Protein AF-A0A402BLD8-F1 (afdb_monomer_lite)

Foldseek 3Di:
DDALPDDLVNLLPDPVLVVLLCVVVVCQVVVVVVQVVLLVPFDKDKDADDSSVLSVVQSLCCVVPVPRDSLPPQARIEMETAAADDVRLVVSVVVCVVVWAWPDWDQQLVPPDLLRQGWIKTWTQDPVRGTHIYTYHHQLNVLLCVQCVVLCVVPVSPPDDDPVSSVVSVVSSVVSNVVVVVVD

pLDDT: mean 92.1, std 7.11, range [59.97, 98.0]

Radius of gyration: 17.52 Å; chains: 1; bounding box: 38×40×45 Å

Structure (mmCIF, N/CA/C/O backbone):
data_AF-A0A402BLD8-F1
#
_entry.id   AF-A0A402BLD8-F1
#
loop_
_atom_site.group_PDB
_atom_site.id
_atom_site.type_symbol
_atom_site.label_atom_id
_atom_site.label_alt_id
_atom_site.label_comp_id
_atom_site.label_asym_id
_atom_site.label_entity_id
_atom_site.label_seq_id
_atom_site.pdbx_PDB_ins_code
_atom_site.Cartn_x
_atom_site.Cartn_y
_atom_site.Cartn_z
_atom_site.occupancy
_atom_site.B_iso_or_equiv
_atom_site.auth_seq_id
_atom_site.auth_comp_id
_atom_site.auth_asym_id
_atom_site.auth_atom_id
_atom_site.pdbx_PDB_model_num
ATOM 1 N N . MET A 1 1 ? 13.770 -1.597 -21.226 1.00 79.44 1 MET A N 1
ATOM 2 C CA . MET A 1 1 ? 12.360 -2.018 -21.074 1.00 79.44 1 MET A CA 1
ATOM 3 C C . MET A 1 1 ? 12.357 -3.399 -20.463 1.00 79.44 1 MET A C 1
ATOM 5 O O . MET A 1 1 ? 13.122 -4.237 -20.935 1.00 79.44 1 MET A O 1
ATOM 9 N N . TYR A 1 2 ? 11.564 -3.614 -19.414 1.00 91.69 2 TYR A N 1
ATOM 10 C CA . TYR A 1 2 ? 11.473 -4.936 -18.802 1.00 91.69 2 TYR A CA 1
ATOM 11 C C . TYR A 1 2 ? 10.749 -5.922 -19.706 1.00 91.69 2 TYR A C 1
ATOM 13 O O . TYR A 1 2 ? 9.955 -5.536 -20.561 1.00 91.69 2 TYR A O 1
ATOM 21 N N . ASN A 1 3 ? 11.027 -7.204 -19.507 1.00 89.88 3 ASN A N 1
ATOM 22 C CA . ASN A 1 3 ? 10.319 -8.279 -20.180 1.00 89.88 3 ASN A CA 1
ATOM 23 C C . ASN A 1 3 ? 10.184 -9.492 -19.251 1.00 89.88 3 ASN A C 1
ATOM 25 O O . ASN A 1 3 ? 10.909 -9.622 -18.266 1.00 89.88 3 ASN A O 1
ATOM 29 N N . SER A 1 4 ? 9.263 -10.391 -19.589 1.00 86.00 4 SER A N 1
ATOM 30 C CA . SER A 1 4 ? 8.890 -11.543 -18.760 1.00 86.00 4 SER A CA 1
ATOM 31 C C . SER A 1 4 ? 9.986 -12.609 -18.605 1.00 86.00 4 SER A C 1
ATOM 33 O O . SER A 1 4 ? 9.803 -13.529 -17.817 1.00 86.00 4 SER A O 1
ATOM 35 N N . SER A 1 5 ? 11.096 -12.516 -19.350 1.00 90.50 5 SER A N 1
ATOM 36 C CA . SER A 1 5 ? 12.250 -13.421 -19.209 1.00 90.50 5 SER A CA 1
ATOM 37 C C . SER A 1 5 ? 13.302 -12.919 -18.217 1.00 90.50 5 SER A C 1
ATOM 39 O O . SER A 1 5 ? 14.210 -13.670 -17.870 1.00 90.50 5 SER A O 1
ATOM 41 N N . MET A 1 6 ? 13.179 -11.673 -17.746 1.00 94.19 6 MET A N 1
ATOM 42 C CA . MET A 1 6 ? 14.086 -11.111 -16.749 1.00 94.19 6 MET A CA 1
ATOM 43 C C . MET A 1 6 ? 13.908 -11.786 -15.390 1.00 94.19 6 MET A C 1
ATOM 45 O O . MET A 1 6 ? 12.809 -12.161 -14.979 1.00 94.19 6 MET A O 1
ATOM 49 N N . THR A 1 7 ? 15.012 -11.897 -14.670 1.00 96.19 7 THR A N 1
ATOM 50 C CA . THR A 1 7 ? 15.067 -12.333 -13.279 1.00 96.19 7 THR A CA 1
ATOM 51 C C . THR A 1 7 ? 14.941 -11.142 -12.330 1.00 96.19 7 THR A C 1
ATOM 53 O O . THR A 1 7 ? 14.974 -9.979 -12.740 1.00 96.19 7 THR A O 1
ATOM 56 N N . ILE A 1 8 ? 14.788 -11.421 -11.030 1.00 96.31 8 ILE A N 1
ATOM 57 C CA . ILE A 1 8 ? 14.819 -10.370 -10.000 1.00 96.31 8 ILE A CA 1
ATOM 58 C C . ILE A 1 8 ? 16.148 -9.613 -10.082 1.00 96.31 8 ILE A C 1
ATOM 60 O O . ILE A 1 8 ? 16.141 -8.386 -10.060 1.00 96.31 8 ILE A O 1
ATOM 64 N N . GLU A 1 9 ? 17.257 -10.333 -10.251 1.00 96.69 9 GLU A N 1
ATOM 65 C CA . GLU A 1 9 ? 18.602 -9.761 -10.309 1.00 96.69 9 GLU A CA 1
ATOM 66 C C . GLU A 1 9 ? 18.791 -8.813 -11.498 1.00 96.69 9 GLU A C 1
ATOM 68 O O . GLU A 1 9 ? 19.411 -7.760 -11.354 1.00 96.69 9 GLU A O 1
ATOM 73 N N . ASP A 1 10 ? 18.193 -9.138 -12.649 1.00 96.62 10 ASP A N 1
ATOM 74 C CA . ASP A 1 10 ? 18.244 -8.278 -13.836 1.00 96.62 10 ASP A CA 1
ATOM 75 C C . ASP A 1 10 ? 17.530 -6.937 -13.595 1.00 96.62 10 ASP A C 1
ATOM 77 O O . ASP A 1 10 ? 18.003 -5.882 -14.024 1.00 96.62 10 ASP A O 1
ATOM 81 N N . ILE A 1 11 ? 16.395 -6.949 -12.883 1.00 96.69 11 ILE A N 1
ATOM 82 C CA . ILE A 1 11 ? 15.696 -5.711 -12.505 1.00 96.69 11 ILE A CA 1
ATOM 83 C C . ILE A 1 11 ? 16.493 -4.936 -11.461 1.00 96.69 11 ILE A C 1
ATOM 85 O O . ILE A 1 11 ? 16.619 -3.719 -11.582 1.00 96.69 11 ILE A O 1
ATOM 89 N N . LEU A 1 12 ? 17.035 -5.621 -10.448 1.00 96.75 12 LEU A N 1
ATOM 90 C CA . LEU A 1 12 ? 17.787 -4.981 -9.367 1.00 96.75 12 LEU A CA 1
ATOM 91 C C . LEU A 1 12 ? 18.974 -4.161 -9.882 1.00 96.75 12 LEU A C 1
ATOM 93 O O . LEU A 1 12 ? 19.250 -3.119 -9.297 1.00 96.75 12 LEU A O 1
ATOM 97 N N . HIS A 1 13 ? 19.605 -4.598 -10.975 1.00 95.25 13 HIS A N 1
ATOM 98 C CA . HIS A 1 13 ? 20.728 -3.924 -11.631 1.00 95.25 13 HIS A CA 1
ATOM 99 C C . HIS A 1 13 ? 20.330 -2.977 -12.770 1.00 95.25 13 HIS A C 1
ATOM 101 O O . HIS A 1 13 ? 21.193 -2.447 -13.472 1.00 95.25 13 HIS A O 1
ATOM 107 N N . THR A 1 14 ? 19.034 -2.766 -13.007 1.00 96.62 14 THR A N 1
ATOM 108 C CA . THR A 1 14 ? 18.594 -1.800 -14.015 1.00 96.62 14 THR A CA 1
ATOM 109 C C . THR A 1 14 ? 18.771 -0.378 -13.465 1.00 96.62 14 THR A C 1
ATOM 111 O O . THR A 1 14 ? 18.122 -0.044 -12.473 1.00 96.62 14 THR A O 1
ATOM 114 N N . PRO A 1 15 ? 19.556 0.511 -14.113 1.00 96.81 15 PRO A N 1
ATOM 115 C CA . PRO A 1 15 ? 19.853 1.835 -13.557 1.00 96.81 15 PRO A CA 1
ATOM 116 C C . PRO A 1 15 ? 18.616 2.692 -13.264 1.00 96.81 15 PRO A C 1
ATOM 118 O O . PRO A 1 15 ? 18.592 3.432 -12.285 1.00 96.81 15 PRO A O 1
ATOM 121 N N . SER A 1 16 ? 17.569 2.589 -14.089 1.00 96.25 16 SER A N 1
ATOM 122 C CA . SER A 1 16 ? 16.329 3.340 -13.875 1.00 96.25 16 SER A CA 1
ATOM 123 C C . SER A 1 16 ? 15.539 2.835 -12.663 1.00 96.25 16 SER A C 1
ATOM 125 O O . SER A 1 16 ? 15.015 3.645 -11.901 1.00 96.25 16 SER A O 1
ATOM 127 N N . PHE A 1 17 ? 15.529 1.520 -12.415 1.00 97.62 17 PHE A N 1
ATOM 128 C CA . PHE A 1 17 ? 14.960 0.940 -11.199 1.00 97.62 17 PHE A CA 1
ATOM 129 C C . PHE A 1 17 ? 15.701 1.412 -9.949 1.00 97.62 17 PHE A C 1
ATOM 131 O O . PHE A 1 17 ? 15.059 1.821 -8.984 1.00 97.62 17 PHE A O 1
ATOM 138 N N . GLU A 1 18 ? 17.036 1.371 -9.963 1.00 97.31 18 GLU A N 1
ATOM 139 C CA . GLU A 1 18 ? 17.849 1.817 -8.829 1.00 97.31 18 GLU A CA 1
ATOM 140 C C . GLU A 1 18 ? 17.616 3.293 -8.525 1.00 97.31 18 GLU A C 1
ATOM 142 O O . GLU A 1 18 ? 17.261 3.630 -7.395 1.00 97.31 18 GLU A O 1
ATOM 147 N N . ALA A 1 19 ? 17.694 4.145 -9.551 1.00 97.25 19 ALA A N 1
ATOM 148 C CA . ALA A 1 19 ? 17.449 5.575 -9.418 1.00 97.25 19 ALA A CA 1
ATOM 149 C C . ALA A 1 19 ? 16.045 5.863 -8.867 1.00 97.25 19 ALA A C 1
ATOM 151 O O . ALA A 1 19 ? 15.896 6.659 -7.941 1.00 97.25 19 ALA A O 1
ATOM 152 N N . LYS A 1 20 ? 15.008 5.186 -9.384 1.00 97.00 20 LYS A N 1
ATOM 153 C CA . LYS A 1 20 ? 13.635 5.340 -8.888 1.00 97.00 20 LYS A CA 1
ATOM 154 C C . LYS A 1 20 ? 13.506 4.894 -7.436 1.00 97.00 20 LYS A C 1
ATOM 156 O O . LYS A 1 20 ? 12.890 5.591 -6.630 1.00 97.00 20 LYS A O 1
ATOM 161 N N . TYR A 1 21 ? 14.059 3.731 -7.102 1.00 97.94 21 TYR A N 1
ATOM 162 C CA . TYR A 1 21 ? 13.980 3.170 -5.761 1.00 97.94 21 TYR A CA 1
ATOM 163 C C . TYR A 1 21 ? 14.662 4.086 -4.743 1.00 97.94 21 TYR A C 1
ATOM 165 O O . TYR A 1 21 ? 14.059 4.423 -3.726 1.00 97.94 21 TYR A O 1
ATOM 173 N N . GLU A 1 22 ? 15.878 4.547 -5.024 1.00 97.62 22 GLU A N 1
ATOM 174 C CA . GLU A 1 22 ? 16.603 5.487 -4.164 1.00 97.62 22 GLU A CA 1
ATOM 175 C C . GLU A 1 22 ? 15.857 6.816 -4.024 1.00 97.62 22 GLU A C 1
ATOM 177 O O . GLU A 1 22 ? 15.640 7.280 -2.905 1.00 97.62 22 GLU A O 1
ATOM 182 N N . ALA A 1 23 ? 15.378 7.385 -5.135 1.00 97.44 23 ALA A N 1
ATOM 183 C CA . ALA A 1 23 ? 14.659 8.653 -5.120 1.00 97.44 23 ALA A CA 1
ATOM 184 C C . ALA A 1 23 ? 13.403 8.589 -4.238 1.00 97.44 23 ALA A C 1
ATOM 186 O O . ALA A 1 23 ? 13.240 9.424 -3.351 1.00 97.44 23 ALA A O 1
ATOM 187 N N . VAL A 1 24 ? 12.553 7.570 -4.409 1.00 97.62 24 VAL A N 1
ATOM 188 C CA . VAL A 1 24 ? 11.318 7.432 -3.616 1.00 97.62 24 VAL A CA 1
ATOM 189 C C . VAL A 1 24 ? 11.619 7.072 -2.161 1.00 97.62 24 VAL A C 1
ATOM 191 O O . VAL A 1 24 ? 10.983 7.591 -1.247 1.00 97.62 24 VAL A O 1
ATOM 194 N N . THR A 1 25 ? 12.589 6.190 -1.905 1.00 97.62 25 THR A N 1
ATOM 195 C CA . THR A 1 25 ? 12.909 5.780 -0.526 1.00 97.62 25 THR A CA 1
ATOM 196 C C . THR A 1 25 ? 13.596 6.872 0.284 1.00 97.62 25 THR A C 1
ATOM 198 O O . THR A 1 25 ? 13.417 6.914 1.502 1.00 97.62 25 THR A O 1
ATOM 201 N N . SER A 1 26 ? 14.282 7.812 -0.370 1.00 97.50 26 SER A N 1
ATOM 202 C CA . SER A 1 26 ? 14.823 9.011 0.281 1.00 97.50 26 SER A CA 1
ATOM 203 C C . SER A 1 26 ? 13.739 9.926 0.871 1.00 97.50 26 SER A C 1
ATOM 205 O O . SER A 1 26 ? 14.020 10.706 1.779 1.00 97.50 26 SER A O 1
ATOM 207 N N . GLU A 1 27 ? 12.482 9.783 0.432 1.00 97.31 27 GLU A N 1
ATOM 208 C CA . GLU A 1 27 ? 11.329 10.546 0.928 1.00 97.31 27 GLU A CA 1
ATOM 209 C C . GLU A 1 27 ? 10.637 9.904 2.137 1.00 97.31 27 GLU A C 1
ATOM 211 O O . GLU A 1 27 ? 9.612 10.401 2.612 1.00 97.31 27 GLU A O 1
ATOM 216 N N . LEU A 1 28 ? 11.197 8.820 2.684 1.00 97.69 28 LEU A N 1
ATOM 217 C CA . LEU A 1 28 ? 10.697 8.199 3.910 1.00 97.69 28 LEU A CA 1
ATOM 218 C C . LEU A 1 28 ? 10.504 9.203 5.069 1.00 97.69 28 LEU A C 1
ATOM 220 O O . LEU A 1 28 ? 9.481 9.089 5.747 1.00 97.69 28 LEU A O 1
ATOM 224 N N . PRO A 1 29 ? 11.393 10.198 5.301 1.00 98.00 29 PRO A N 1
ATOM 225 C CA . PRO A 1 29 ? 11.194 11.192 6.356 1.00 98.00 29 PRO A CA 1
ATOM 226 C C . PRO A 1 29 ? 9.948 12.062 6.154 1.00 98.00 29 PRO A C 1
ATOM 228 O O . PRO A 1 29 ? 9.258 12.347 7.127 1.00 98.00 29 PRO A O 1
ATOM 231 N N . PHE A 1 30 ? 9.621 12.433 4.908 1.00 96.62 30 PHE A N 1
ATOM 232 C CA . PHE A 1 30 ? 8.386 13.163 4.600 1.00 96.62 30 PHE A CA 1
ATOM 233 C C . PHE A 1 30 ? 7.161 12.334 4.991 1.00 96.62 30 PHE A C 1
ATOM 235 O O . PHE A 1 30 ? 6.263 12.820 5.677 1.00 96.62 30 PHE A O 1
ATOM 242 N N . LEU A 1 31 ? 7.139 11.061 4.585 1.00 97.50 31 LEU A N 1
ATOM 243 C CA . LEU A 1 31 ? 6.018 10.186 4.904 1.00 97.50 31 LEU A CA 1
ATOM 244 C C . LEU A 1 31 ? 5.921 9.923 6.412 1.00 97.50 31 LEU A C 1
ATOM 246 O O . LEU A 1 31 ? 4.819 9.835 6.943 1.00 97.50 31 LEU A O 1
ATOM 250 N N . LEU A 1 32 ? 7.055 9.812 7.108 1.00 98.00 32 LEU A N 1
ATOM 251 C CA . LEU A 1 32 ? 7.088 9.674 8.561 1.00 98.00 32 LEU A CA 1
ATOM 252 C C . LEU A 1 32 ? 6.469 10.886 9.262 1.00 98.00 32 LEU A C 1
ATOM 254 O O . LEU A 1 32 ? 5.610 10.696 10.120 1.00 98.00 32 LEU A O 1
ATOM 258 N N . ASP A 1 33 ? 6.862 12.099 8.875 1.00 97.38 33 ASP A N 1
ATOM 259 C CA . ASP A 1 33 ? 6.330 13.338 9.448 1.00 97.38 33 ASP A CA 1
ATOM 260 C C . ASP A 1 33 ? 4.811 13.431 9.242 1.00 97.38 33 ASP A C 1
ATOM 262 O O . ASP A 1 33 ? 4.055 13.498 10.214 1.00 97.38 33 ASP A O 1
ATOM 266 N N . LEU A 1 34 ? 4.357 13.259 7.994 1.00 97.31 34 LEU A N 1
ATOM 267 C CA . LEU A 1 34 ? 2.939 13.258 7.633 1.00 97.31 34 LEU A CA 1
ATOM 268 C C . LEU A 1 34 ? 2.127 12.238 8.446 1.00 97.31 34 LEU A C 1
ATOM 270 O O . LEU A 1 34 ? 1.077 12.569 8.996 1.00 97.31 34 LEU A O 1
ATOM 274 N N . ILE A 1 35 ? 2.594 10.989 8.513 1.00 97.88 35 ILE A N 1
ATOM 275 C CA . ILE A 1 35 ? 1.868 9.908 9.189 1.00 97.88 35 ILE A CA 1
ATOM 276 C C . ILE A 1 35 ? 1.870 10.103 10.700 1.00 97.88 35 ILE A C 1
ATOM 278 O O . ILE A 1 35 ? 0.842 9.869 11.328 1.00 97.88 35 ILE A O 1
ATOM 282 N N . SER A 1 36 ? 2.983 10.547 11.286 1.00 96.81 36 SER A N 1
ATOM 283 C CA . SER A 1 36 ? 3.059 10.795 12.726 1.00 96.81 36 SER A CA 1
ATOM 284 C C . SER A 1 36 ? 2.138 11.941 13.159 1.00 96.81 36 SER A C 1
ATOM 286 O O . SER A 1 36 ? 1.455 11.814 14.174 1.00 96.81 36 SER A O 1
ATOM 288 N N . GLY A 1 37 ? 2.043 13.005 12.351 1.00 96.38 37 GLY A N 1
ATOM 289 C CA . GLY A 1 37 ? 1.114 14.110 12.575 1.00 96.38 37 GLY A CA 1
ATOM 290 C C . GLY A 1 37 ? -0.350 13.702 12.400 1.00 96.38 37 GLY A C 1
ATOM 291 O O . GLY A 1 37 ? -1.191 14.086 13.207 1.00 96.38 37 GLY A O 1
ATOM 292 N N . LEU A 1 38 ? -0.662 12.885 11.387 1.00 95.88 38 LEU A N 1
ATOM 293 C CA . LEU A 1 38 ? -2.023 12.383 11.160 1.00 95.88 38 LEU A CA 1
ATOM 294 C C . LEU A 1 38 ? -2.476 11.373 12.216 1.00 95.88 38 LEU A C 1
ATOM 296 O O . LEU A 1 38 ? -3.655 11.349 12.558 1.00 95.88 38 LEU A O 1
ATOM 300 N N . ALA A 1 39 ? -1.574 10.515 12.700 1.00 95.50 39 ALA A N 1
ATOM 301 C CA . ALA A 1 39 ? -1.921 9.457 13.642 1.00 95.50 39 ALA A CA 1
ATOM 302 C C . ALA A 1 39 ? -2.447 10.017 14.970 1.00 95.50 39 ALA A C 1
ATOM 304 O O . ALA A 1 39 ? -3.313 9.391 15.582 1.00 95.50 39 ALA A O 1
ATOM 305 N N . ASP A 1 40 ? -1.957 11.185 15.401 1.00 92.38 40 ASP A N 1
ATOM 306 C CA . ASP A 1 40 ? -2.465 11.911 16.574 1.00 92.38 40 ASP A CA 1
ATOM 307 C C . ASP A 1 40 ? -2.622 10.991 17.804 1.00 92.38 40 ASP A C 1
ATOM 309 O O . ASP A 1 40 ? -3.710 10.759 18.328 1.00 92.38 40 ASP A O 1
ATOM 313 N N . GLY A 1 41 ? -1.517 10.340 18.187 1.00 91.12 41 GLY A N 1
ATOM 314 C CA . GLY A 1 41 ? -1.462 9.402 19.316 1.00 91.12 41 GLY A CA 1
ATOM 315 C C . GLY A 1 41 ? -1.881 7.956 19.013 1.00 91.12 41 GLY A C 1
ATOM 316 O O . GLY A 1 41 ? -1.728 7.096 19.880 1.00 91.12 41 GLY A O 1
ATOM 317 N N . ARG A 1 42 ? -2.362 7.653 17.801 1.00 95.69 42 ARG A N 1
ATOM 318 C CA . ARG A 1 42 ? -2.680 6.281 17.358 1.00 95.69 42 ARG A CA 1
ATOM 319 C C . ARG A 1 42 ? -1.430 5.482 17.003 1.00 95.69 42 ARG A C 1
ATOM 321 O O . ARG A 1 42 ? -0.378 6.040 16.693 1.00 95.69 42 ARG A O 1
ATOM 328 N N . GLU A 1 43 ? -1.561 4.155 16.984 1.00 97.12 43 GLU A N 1
ATOM 329 C CA . GLU A 1 43 ? -0.510 3.283 16.456 1.00 97.12 43 GLU A CA 1
ATOM 330 C C . GLU A 1 43 ? -0.321 3.551 14.958 1.00 97.12 43 GLU A C 1
ATOM 332 O O . GLU A 1 43 ? -1.277 3.564 14.178 1.00 97.12 43 GLU A O 1
ATOM 337 N N . TYR A 1 44 ? 0.929 3.729 14.541 1.00 97.75 44 TYR A N 1
ATOM 338 C CA . TYR A 1 44 ? 1.279 3.864 13.138 1.00 97.75 44 TYR A CA 1
ATOM 339 C C . TYR A 1 44 ? 2.588 3.149 12.821 1.00 97.75 44 TYR A C 1
ATOM 341 O O . TYR A 1 44 ? 3.431 2.899 13.683 1.00 97.75 44 TYR A O 1
ATOM 349 N N . LYS A 1 45 ? 2.771 2.829 11.541 1.00 97.25 45 LYS A N 1
ATOM 350 C CA . LYS A 1 45 ? 4.020 2.283 11.016 1.00 97.25 45 LYS A CA 1
ATOM 351 C C . LYS A 1 45 ? 4.297 2.831 9.632 1.00 97.25 45 LYS A C 1
ATOM 353 O O . LYS A 1 45 ? 3.490 2.649 8.719 1.00 97.25 45 LYS A O 1
ATOM 358 N N . VAL A 1 46 ? 5.486 3.388 9.461 1.00 97.56 46 VAL A N 1
ATOM 359 C CA . VAL A 1 46 ? 6.036 3.741 8.153 1.00 97.56 46 VAL A CA 1
ATOM 360 C C . VAL A 1 46 ? 7.139 2.749 7.800 1.00 97.56 46 VAL A C 1
ATOM 362 O O . VAL A 1 46 ? 7.844 2.252 8.678 1.00 97.56 46 VAL A O 1
ATOM 365 N N . GLY A 1 47 ? 7.248 2.386 6.527 1.00 97.19 47 GLY A N 1
ATOM 366 C CA . GLY A 1 47 ? 8.256 1.433 6.087 1.00 97.19 47 GLY A CA 1
ATOM 367 C C . GLY A 1 47 ? 8.557 1.509 4.603 1.00 97.19 47 GLY A C 1
ATOM 368 O O . GLY A 1 47 ? 7.763 2.011 3.806 1.00 97.19 47 GLY A O 1
ATOM 369 N N . VAL A 1 48 ? 9.716 0.960 4.264 1.00 97.75 48 VAL A N 1
ATOM 370 C CA . VAL A 1 48 ? 10.197 0.778 2.899 1.00 97.75 48 VAL A CA 1
ATOM 371 C C . VAL A 1 48 ? 9.899 -0.654 2.468 1.00 97.75 48 VAL A C 1
ATOM 373 O O . VAL A 1 48 ? 10.045 -1.596 3.248 1.00 97.75 48 VAL A O 1
ATOM 376 N N . LYS A 1 49 ? 9.454 -0.828 1.229 1.00 96.25 49 LYS A N 1
ATOM 377 C CA . LYS A 1 49 ? 9.335 -2.140 0.603 1.00 96.25 49 LYS A CA 1
ATOM 378 C C . LYS A 1 49 ? 10.716 -2.637 0.214 1.00 96.25 49 LYS A C 1
ATOM 380 O O . LYS A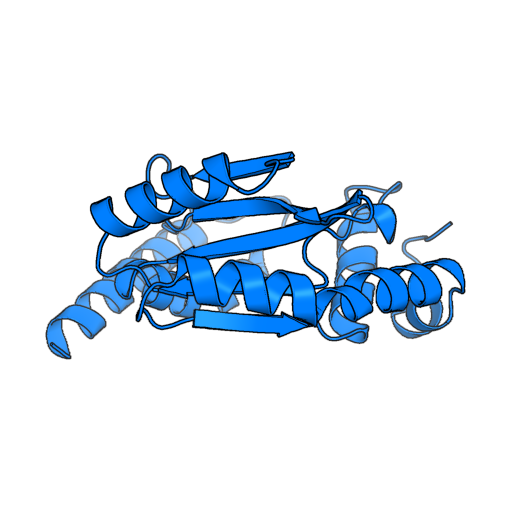 1 49 ? 11.400 -1.960 -0.535 1.00 96.25 49 LYS A O 1
ATOM 385 N N . GLU A 1 50 ? 11.052 -3.858 0.612 1.00 97.12 50 GLU A N 1
ATOM 386 C CA . GLU A 1 50 ? 12.303 -4.506 0.214 1.00 97.12 50 GLU A CA 1
ATOM 387 C C . GLU A 1 50 ? 12.545 -4.459 -1.303 1.00 97.12 50 GLU A C 1
ATOM 389 O O . GLU A 1 50 ? 11.656 -4.805 -2.094 1.00 97.12 50 GLU A O 1
ATOM 394 N N . LYS A 1 51 ? 13.773 -4.103 -1.707 1.00 96.62 51 LYS A N 1
ATOM 395 C CA . LYS A 1 51 ? 14.175 -3.909 -3.113 1.00 96.62 51 LYS A CA 1
ATOM 396 C C . LYS A 1 51 ? 13.841 -5.135 -3.977 1.00 96.62 51 LYS A C 1
ATOM 398 O O . LYS A 1 51 ? 13.204 -5.007 -5.022 1.00 96.62 51 LYS A O 1
ATOM 403 N N . ALA A 1 52 ? 14.136 -6.341 -3.484 1.00 97.19 52 ALA A N 1
ATOM 404 C CA . ALA A 1 52 ? 13.794 -7.597 -4.162 1.00 97.19 52 ALA A CA 1
ATOM 405 C C . ALA A 1 52 ? 12.275 -7.812 -4.315 1.00 97.19 52 ALA A C 1
ATOM 407 O O . ALA A 1 52 ? 11.816 -8.297 -5.346 1.00 97.19 52 ALA A O 1
ATOM 408 N N . THR A 1 53 ? 11.470 -7.397 -3.330 1.00 96.25 53 THR A N 1
ATOM 409 C CA . THR A 1 53 ? 10.000 -7.493 -3.402 1.00 96.25 53 THR A CA 1
ATOM 410 C C . THR A 1 53 ? 9.421 -6.483 -4.398 1.00 96.25 53 THR A C 1
ATOM 412 O O . THR A 1 53 ? 8.423 -6.767 -5.068 1.00 96.25 53 THR A O 1
ATOM 415 N N . ALA A 1 54 ? 10.031 -5.300 -4.519 1.00 97.06 54 ALA A N 1
ATOM 416 C CA . ALA A 1 54 ? 9.677 -4.315 -5.538 1.00 97.06 54 ALA A CA 1
ATOM 417 C C . ALA A 1 54 ? 9.976 -4.841 -6.954 1.00 97.06 54 ALA A C 1
ATOM 419 O O . ALA A 1 54 ? 9.088 -4.823 -7.808 1.00 97.06 54 ALA A O 1
ATOM 420 N N . ALA A 1 55 ? 11.166 -5.410 -7.169 1.00 97.25 55 ALA A N 1
ATOM 421 C CA . ALA A 1 55 ? 11.534 -6.064 -8.425 1.00 97.25 55 ALA A CA 1
ATOM 422 C C . ALA A 1 55 ? 10.602 -7.245 -8.756 1.00 97.25 55 ALA A C 1
ATOM 424 O O . ALA A 1 55 ? 10.044 -7.326 -9.851 1.00 97.25 55 ALA A O 1
ATOM 425 N N . GLN A 1 56 ? 10.318 -8.111 -7.778 1.00 95.94 56 GLN A N 1
ATOM 426 C CA . GLN A 1 56 ? 9.372 -9.217 -7.943 1.00 95.94 56 GLN A CA 1
ATOM 427 C C . GLN A 1 56 ? 7.964 -8.724 -8.317 1.00 95.94 56 GLN A C 1
ATOM 429 O O . GLN A 1 56 ? 7.265 -9.376 -9.094 1.00 95.94 56 GLN A O 1
ATOM 434 N N . LYS A 1 57 ? 7.521 -7.572 -7.788 1.00 95.06 57 LYS A N 1
ATOM 435 C CA . LYS A 1 57 ? 6.228 -6.972 -8.152 1.00 95.06 57 LYS A CA 1
ATOM 436 C C . LYS A 1 57 ? 6.186 -6.567 -9.626 1.00 95.06 57 LYS A C 1
ATOM 438 O O . LYS A 1 57 ? 5.143 -6.788 -10.237 1.00 95.06 57 LYS A O 1
ATOM 443 N N . ILE A 1 58 ? 7.274 -6.025 -10.180 1.00 96.06 58 ILE A N 1
ATOM 444 C CA . ILE A 1 58 ? 7.373 -5.714 -11.614 1.00 96.06 58 ILE A CA 1
ATOM 445 C C . ILE A 1 58 ? 7.231 -7.004 -12.428 1.00 96.06 58 ILE A C 1
ATOM 447 O O . ILE A 1 58 ? 6.291 -7.113 -13.211 1.00 96.06 58 ILE A O 1
ATOM 451 N N . LEU A 1 59 ? 8.069 -8.019 -12.172 1.00 95.31 59 LEU A N 1
ATOM 452 C CA . LEU A 1 59 ? 8.023 -9.295 -12.908 1.00 95.31 59 LEU A CA 1
ATOM 453 C C . LEU A 1 59 ? 6.650 -9.956 -12.852 1.00 95.31 59 LEU A C 1
ATOM 455 O O . LEU A 1 59 ? 6.131 -10.402 -13.869 1.00 95.31 59 LEU A O 1
ATOM 459 N N . ARG A 1 60 ? 6.022 -9.961 -11.672 1.00 93.00 60 ARG A N 1
ATOM 460 C CA . ARG A 1 60 ? 4.672 -10.505 -11.485 1.00 93.00 60 ARG A CA 1
ATOM 461 C C . ARG A 1 60 ? 3.630 -9.789 -12.348 1.00 93.00 60 ARG A C 1
ATOM 463 O O . ARG A 1 60 ? 2.624 -10.393 -12.703 1.00 93.00 60 ARG A O 1
ATOM 470 N N . LYS A 1 61 ? 3.810 -8.497 -12.629 1.00 93.12 61 LYS A N 1
ATOM 471 C CA . LYS A 1 61 ? 2.843 -7.686 -13.377 1.00 93.12 61 LYS A CA 1
ATOM 472 C C . LYS A 1 61 ? 3.051 -7.733 -14.888 1.00 93.12 61 LYS A C 1
ATOM 474 O O . LYS A 1 61 ? 2.062 -7.587 -15.596 1.00 93.12 61 LYS A O 1
ATOM 479 N N . LEU A 1 62 ? 4.261 -8.006 -15.375 1.00 93.25 62 LEU A N 1
ATOM 480 C CA . LEU A 1 62 ? 4.566 -8.026 -16.813 1.00 93.25 62 LEU A CA 1
ATOM 481 C C . LEU A 1 62 ? 3.675 -8.959 -17.658 1.00 93.25 62 LEU A C 1
ATOM 483 O O . LEU A 1 62 ? 3.248 -8.518 -18.723 1.00 93.25 62 LEU A O 1
ATOM 487 N N . PRO A 1 63 ? 3.311 -10.187 -17.224 1.00 90.31 63 PRO A N 1
ATOM 488 C CA . PRO A 1 63 ? 2.453 -11.066 -18.026 1.00 90.31 63 PRO A CA 1
ATOM 489 C C . PRO A 1 63 ? 1.054 -10.502 -18.304 1.00 90.31 63 PRO A C 1
ATOM 491 O O . PRO A 1 63 ? 0.473 -10.791 -19.344 1.00 90.31 63 PRO A O 1
ATOM 494 N N . VAL A 1 64 ? 0.515 -9.699 -17.380 1.00 88.94 64 VAL A N 1
ATOM 495 C CA . VAL A 1 64 ? -0.834 -9.108 -17.482 1.00 88.94 64 VAL A CA 1
ATOM 496 C C . VAL A 1 64 ? -0.810 -7.637 -17.895 1.00 88.94 64 VAL A C 1
ATOM 498 O O . VAL A 1 64 ? -1.810 -7.109 -18.370 1.00 88.94 64 VAL A O 1
ATOM 501 N N . LYS A 1 65 ? 0.325 -6.964 -17.700 1.00 90.56 65 LYS A N 1
ATOM 502 C CA . LYS A 1 65 ? 0.560 -5.567 -18.051 1.00 90.56 65 LYS A CA 1
ATOM 503 C C . LYS A 1 65 ? 1.991 -5.426 -18.603 1.00 90.56 65 LYS A C 1
ATOM 505 O O . LYS A 1 65 ? 2.909 -5.135 -17.835 1.00 90.56 65 LYS A O 1
ATOM 510 N N . PRO A 1 66 ? 2.205 -5.667 -19.911 1.00 91.81 66 PRO A N 1
ATOM 511 C CA . PRO A 1 66 ? 3.544 -5.698 -20.512 1.00 91.81 66 PRO A CA 1
ATOM 512 C C . PRO A 1 66 ? 4.313 -4.370 -20.463 1.00 91.81 66 PRO A C 1
ATOM 514 O O . PRO A 1 66 ? 5.535 -4.368 -20.566 1.00 91.81 66 PRO A O 1
ATOM 517 N N . ASP A 1 67 ? 3.615 -3.248 -20.290 1.00 93.38 67 ASP A N 1
ATOM 518 C CA . ASP A 1 67 ? 4.178 -1.905 -20.112 1.00 93.38 67 ASP A CA 1
ATOM 519 C C . ASP A 1 67 ? 4.462 -1.561 -18.637 1.00 93.38 67 ASP A C 1
ATOM 521 O O . ASP A 1 67 ? 4.755 -0.410 -18.324 1.00 93.38 67 ASP A O 1
ATOM 525 N N . TYR A 1 68 ? 4.359 -2.525 -17.710 1.00 94.62 68 TYR A N 1
ATOM 526 C CA . TYR A 1 68 ? 4.606 -2.281 -16.288 1.00 94.62 68 TYR A CA 1
ATOM 527 C C . TYR A 1 68 ? 6.092 -2.010 -16.011 1.00 94.62 68 TYR A C 1
ATOM 529 O O . TYR A 1 68 ? 6.948 -2.856 -16.273 1.00 94.62 68 TYR A O 1
ATOM 537 N N . THR A 1 69 ? 6.395 -0.865 -15.402 1.00 95.31 69 THR A N 1
ATOM 538 C CA . THR A 1 69 ? 7.758 -0.442 -15.047 1.00 95.31 69 THR A CA 1
ATOM 539 C C . THR A 1 69 ? 7.874 -0.002 -13.584 1.00 95.31 69 THR A C 1
ATOM 541 O O . THR A 1 69 ? 6.914 -0.049 -12.808 1.00 95.31 69 THR A O 1
ATOM 544 N N . GLU A 1 70 ? 9.071 0.432 -13.188 1.00 95.31 70 GLU A N 1
ATOM 545 C CA . GLU A 1 70 ? 9.369 1.061 -11.902 1.00 95.31 70 GLU A CA 1
ATOM 546 C C . GLU A 1 70 ? 8.502 2.299 -11.639 1.00 95.31 70 GLU A C 1
ATOM 548 O O . GLU A 1 70 ? 8.130 2.552 -10.494 1.00 95.31 70 GLU A O 1
ATOM 553 N N . GLU A 1 71 ? 8.077 3.007 -12.689 1.00 94.44 71 GLU A N 1
ATOM 554 C CA . GLU A 1 71 ? 7.196 4.175 -12.574 1.00 94.44 71 GLU A CA 1
ATOM 555 C C . GLU A 1 71 ? 5.789 3.810 -12.088 1.00 94.44 71 GLU A C 1
ATOM 557 O O . GLU A 1 71 ? 5.068 4.651 -11.557 1.00 94.44 71 GLU A O 1
ATOM 562 N N . ASN A 1 72 ? 5.387 2.542 -12.209 1.00 94.25 72 ASN A N 1
ATOM 563 C CA . ASN A 1 72 ? 4.105 2.065 -11.696 1.00 94.25 72 ASN A CA 1
ATOM 564 C C . ASN A 1 72 ? 4.165 1.619 -10.224 1.00 94.25 72 ASN A C 1
ATOM 566 O O . ASN A 1 72 ? 3.145 1.207 -9.662 1.00 94.25 72 ASN A O 1
ATOM 570 N N . LEU A 1 73 ? 5.335 1.645 -9.579 1.00 94.38 73 LEU A N 1
ATOM 571 C CA . LEU A 1 73 ? 5.484 1.258 -8.176 1.00 94.38 73 LEU A CA 1
ATOM 572 C C . LEU A 1 73 ? 5.051 2.391 -7.233 1.00 94.38 73 LEU A C 1
ATOM 574 O O . LEU A 1 73 ? 5.865 3.182 -6.773 1.00 94.38 73 LEU A O 1
ATOM 578 N N . GLY A 1 74 ? 3.762 2.424 -6.892 1.00 93.31 74 GLY A N 1
ATOM 579 C CA . GLY A 1 74 ? 3.200 3.411 -5.957 1.00 93.31 74 GLY A CA 1
ATOM 580 C C . GLY A 1 74 ? 3.310 3.069 -4.463 1.00 93.31 74 GLY A C 1
ATOM 581 O O . GLY A 1 74 ? 2.748 3.784 -3.644 1.00 93.31 74 GLY A O 1
ATOM 582 N N . ASP A 1 75 ? 3.956 1.957 -4.101 1.00 94.75 75 ASP A N 1
ATOM 583 C CA . ASP A 1 75 ? 4.028 1.433 -2.725 1.00 94.75 75 ASP A CA 1
ATOM 584 C C . ASP A 1 75 ? 5.467 1.105 -2.284 1.00 94.75 75 ASP A C 1
ATOM 586 O O . ASP A 1 75 ? 5.683 0.188 -1.486 1.00 94.75 75 ASP A O 1
ATOM 590 N N . LEU A 1 76 ? 6.461 1.814 -2.837 1.00 97.38 76 LEU A N 1
ATOM 591 C CA . LEU A 1 76 ? 7.870 1.674 -2.438 1.00 97.38 76 LEU A CA 1
A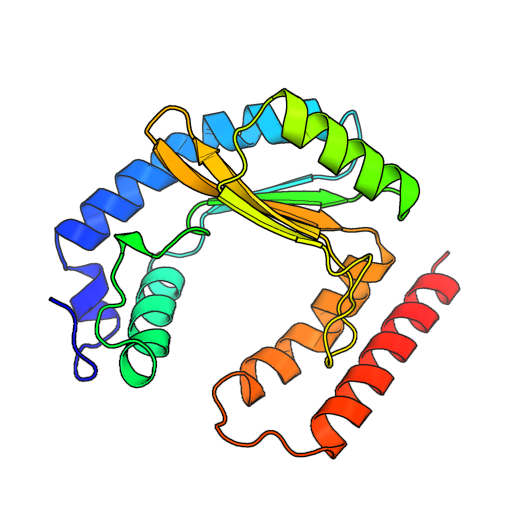TOM 592 C C . LEU A 1 76 ? 8.108 2.139 -1.001 1.00 97.38 76 LEU A C 1
ATOM 594 O O . LEU A 1 76 ? 8.798 1.457 -0.249 1.00 97.38 76 LEU A O 1
ATOM 598 N N . ILE A 1 77 ? 7.490 3.251 -0.606 1.00 97.88 77 ILE A N 1
ATOM 599 C CA . ILE A 1 77 ? 7.332 3.627 0.797 1.00 97.88 77 ILE A CA 1
ATOM 600 C C . ILE A 1 77 ? 5.848 3.654 1.146 1.00 97.88 77 ILE A C 1
ATOM 602 O O . ILE A 1 77 ? 5.002 3.993 0.312 1.00 97.88 77 ILE A O 1
ATOM 606 N N . ARG A 1 78 ? 5.535 3.235 2.373 1.00 97.25 78 ARG A N 1
ATOM 607 C CA . ARG A 1 78 ? 4.156 3.068 2.832 1.00 97.25 78 ARG A CA 1
ATOM 608 C C . ARG A 1 78 ? 3.973 3.446 4.293 1.00 97.25 78 ARG A C 1
ATOM 610 O O . ARG A 1 78 ? 4.754 3.029 5.149 1.00 97.25 78 ARG A O 1
ATOM 617 N N . GLY A 1 79 ? 2.902 4.177 4.570 1.00 97.31 79 GLY A N 1
ATOM 618 C CA . GLY A 1 79 ? 2.408 4.496 5.903 1.00 97.31 79 GLY A CA 1
ATOM 619 C C . GLY A 1 79 ? 1.191 3.646 6.250 1.00 97.31 79 GLY A C 1
ATOM 620 O O . GLY A 1 79 ? 0.378 3.326 5.387 1.00 97.31 79 GLY A O 1
ATOM 621 N N . ASN A 1 80 ? 1.065 3.258 7.512 1.00 96.62 80 ASN A N 1
ATOM 622 C CA . ASN A 1 80 ? -0.107 2.573 8.047 1.00 96.62 80 ASN A CA 1
ATOM 623 C C . ASN A 1 80 ? -0.505 3.282 9.337 1.00 96.62 80 ASN A C 1
ATOM 625 O O . ASN A 1 80 ? 0.372 3.509 10.167 1.00 96.62 80 ASN A O 1
ATOM 629 N N . ILE A 1 81 ? -1.789 3.574 9.515 1.00 97.44 81 ILE A N 1
ATOM 630 C CA . ILE A 1 81 ? -2.356 4.092 10.766 1.00 97.44 81 ILE A CA 1
ATOM 631 C C . ILE A 1 81 ? -3.439 3.118 11.232 1.00 97.44 81 ILE A C 1
ATOM 633 O O . ILE A 1 81 ? -4.234 2.648 10.412 1.00 97.44 81 ILE A O 1
ATOM 637 N N . ILE A 1 82 ? -3.449 2.795 12.526 1.00 96.56 82 ILE A N 1
ATOM 638 C CA . ILE A 1 82 ? -4.491 1.987 13.164 1.00 96.56 82 ILE A CA 1
ATOM 639 C C . ILE A 1 82 ? -5.490 2.928 13.851 1.00 96.56 82 ILE A C 1
ATOM 641 O O . ILE A 1 82 ? -5.233 3.446 14.934 1.00 96.56 82 ILE A O 1
ATOM 645 N N . ALA A 1 83 ? -6.618 3.163 13.189 1.00 95.81 83 ALA A N 1
ATOM 646 C CA . ALA A 1 83 ? -7.791 3.846 13.720 1.00 95.81 83 ALA A CA 1
ATOM 647 C C . ALA A 1 83 ? -8.497 2.993 14.783 1.00 95.81 83 ALA A C 1
ATOM 649 O O . ALA A 1 83 ? -8.420 1.765 14.730 1.00 95.81 83 ALA A O 1
ATOM 650 N N . SER A 1 84 ? -9.235 3.605 15.708 1.00 94.00 84 SER A N 1
ATOM 651 C CA . SER A 1 84 ? -10.017 2.854 16.705 1.00 94.00 84 SER A CA 1
ATOM 652 C C . SER A 1 84 ? -11.137 2.032 16.065 1.00 94.00 84 SER A C 1
ATOM 654 O O . SER A 1 84 ? -11.358 0.872 16.414 1.00 94.00 84 SER A O 1
ATOM 656 N N . ASP A 1 85 ? -11.827 2.634 15.103 1.00 91.56 85 ASP A N 1
ATOM 657 C CA . ASP A 1 85 ? -13.027 2.111 14.466 1.00 91.56 85 ASP A CA 1
ATOM 658 C C . ASP A 1 85 ? -13.212 2.728 13.067 1.00 91.56 85 ASP A C 1
ATOM 660 O O . ASP A 1 85 ? -12.328 3.388 12.516 1.00 91.56 85 ASP A O 1
ATOM 664 N N . THR A 1 86 ? -14.360 2.451 12.447 1.00 89.69 86 THR A N 1
ATOM 665 C CA . THR A 1 86 ? -14.643 2.901 11.079 1.00 89.69 86 THR A CA 1
ATOM 666 C C . THR A 1 86 ? -14.870 4.411 10.992 1.00 89.69 86 THR A C 1
ATOM 668 O O . THR A 1 86 ? -14.488 5.009 9.989 1.00 89.69 86 THR A O 1
ATOM 671 N N . GLU A 1 87 ? -15.470 5.036 12.007 1.00 91.94 87 GLU A N 1
ATOM 672 C CA . GLU A 1 87 ? -15.704 6.484 12.020 1.00 91.94 87 GLU A CA 1
ATOM 673 C C . GLU A 1 87 ? -14.370 7.226 12.121 1.00 91.94 87 GLU A C 1
ATOM 675 O O . GLU A 1 87 ? -14.090 8.117 11.317 1.00 91.94 87 GLU A O 1
ATOM 680 N N . ASP A 1 88 ? -13.498 6.767 13.017 1.00 94.38 88 ASP A N 1
ATOM 681 C CA . ASP A 1 88 ? -12.141 7.282 13.160 1.00 94.38 88 ASP A CA 1
ATOM 682 C C . ASP A 1 88 ? -11.306 7.084 11.880 1.00 94.38 88 ASP A C 1
ATOM 684 O O . ASP A 1 88 ? -10.594 7.987 11.433 1.00 94.38 88 ASP A O 1
ATOM 688 N N . ALA A 1 89 ? -11.457 5.942 11.201 1.00 93.88 89 ALA A N 1
ATOM 689 C CA . ALA A 1 89 ? -10.799 5.705 9.918 1.00 93.88 89 ALA A CA 1
ATOM 690 C C . ALA A 1 89 ? -11.253 6.698 8.828 1.00 93.88 89 ALA A C 1
ATOM 692 O O . ALA A 1 89 ? -10.420 7.195 8.062 1.00 93.88 89 ALA A O 1
ATOM 693 N N . GLN A 1 90 ? -12.552 7.023 8.758 1.00 93.00 90 GLN A N 1
ATOM 694 C CA . GLN A 1 90 ? -13.061 8.045 7.831 1.00 93.00 90 GLN A CA 1
ATOM 695 C C . GLN A 1 90 ? -12.601 9.452 8.229 1.00 93.00 90 GLN A C 1
ATOM 697 O O . GLN A 1 90 ? -12.267 10.259 7.357 1.00 93.00 90 GLN A O 1
ATOM 702 N N . TYR A 1 91 ? -12.527 9.745 9.529 1.00 94.94 91 TYR A N 1
ATOM 703 C CA . TYR A 1 91 ? -11.969 11.000 10.019 1.00 94.94 91 TYR A CA 1
ATOM 704 C C . TYR A 1 91 ? -10.515 11.169 9.562 1.00 94.94 91 TYR A C 1
ATOM 706 O O . TYR A 1 91 ? -10.198 12.184 8.938 1.00 94.94 91 TYR A O 1
ATOM 714 N N . LEU A 1 92 ? -9.657 10.166 9.769 1.00 96.06 92 LEU A N 1
ATOM 715 C CA . LEU A 1 92 ? -8.261 10.180 9.320 1.00 96.06 92 LEU A CA 1
ATOM 716 C C . LEU A 1 92 ? -8.140 10.347 7.801 1.00 96.06 92 LEU A C 1
ATOM 718 O O . LEU A 1 92 ? -7.316 11.138 7.342 1.00 96.06 92 LEU A O 1
ATOM 722 N N . LEU A 1 93 ? -8.990 9.672 7.018 1.00 95.31 93 LEU A N 1
ATOM 723 C CA . LEU A 1 93 ? -9.043 9.864 5.566 1.00 95.31 93 LEU A CA 1
ATOM 724 C C . LEU A 1 93 ? -9.372 11.323 5.210 1.00 95.31 93 LEU A C 1
ATOM 726 O O . LEU A 1 93 ? -8.711 11.911 4.354 1.00 95.31 93 LEU A O 1
ATOM 730 N N . SER A 1 94 ? -10.348 11.930 5.891 1.00 95.38 94 SER A N 1
ATOM 731 C CA . SER A 1 94 ? -10.712 13.333 5.666 1.00 95.38 94 SER A CA 1
ATOM 732 C C . SER A 1 94 ? -9.585 14.303 6.035 1.00 95.38 94 SER A C 1
ATOM 734 O O . SER A 1 94 ? -9.419 15.326 5.373 1.00 95.38 94 SER A O 1
ATOM 736 N N . GLN A 1 95 ? -8.787 13.997 7.067 1.00 97.00 95 GLN A N 1
ATOM 737 C CA . GLN A 1 95 ? -7.622 14.808 7.425 1.00 97.00 95 GLN A CA 1
ATOM 738 C C . GLN A 1 95 ? -6.512 14.654 6.388 1.00 97.00 95 GLN A C 1
ATOM 740 O O . GLN A 1 95 ? -5.975 15.659 5.931 1.00 97.00 95 GLN A O 1
ATOM 745 N N . LEU A 1 96 ? -6.233 13.425 5.941 1.00 96.44 96 LEU A N 1
ATOM 746 C CA . LEU A 1 96 ? -5.263 13.158 4.880 1.00 96.44 96 LEU A CA 1
ATOM 747 C C . LEU A 1 96 ? -5.607 13.931 3.597 1.00 96.44 96 LEU A C 1
ATOM 749 O O . LEU A 1 96 ? -4.734 14.565 3.014 1.00 96.44 96 LEU A O 1
ATOM 753 N N . GLN A 1 97 ? -6.882 13.952 3.199 1.00 95.31 97 GLN A N 1
ATOM 754 C CA . GLN A 1 97 ? -7.357 14.687 2.019 1.00 95.31 97 GLN A CA 1
ATOM 755 C C . GLN A 1 97 ? -7.161 16.207 2.100 1.00 95.31 97 GLN A C 1
ATOM 757 O O . GLN A 1 97 ? -7.117 16.867 1.064 1.00 95.31 97 GLN A O 1
ATOM 762 N N . LYS A 1 98 ? -7.048 16.780 3.304 1.00 96.06 98 LYS A N 1
ATOM 763 C CA . LYS A 1 98 ? -6.785 18.218 3.482 1.00 96.06 98 LYS A CA 1
ATOM 764 C C . LYS A 1 98 ? -5.314 18.574 3.302 1.00 96.06 98 LYS A C 1
ATOM 766 O O . LYS A 1 98 ? -5.013 19.711 2.956 1.00 96.06 98 LYS A O 1
ATOM 771 N N . VAL A 1 99 ? -4.413 17.633 3.584 1.00 94.12 99 VAL A N 1
ATOM 772 C CA . VAL A 1 99 ? -2.965 17.889 3.663 1.00 94.12 99 VAL A CA 1
ATOM 773 C C . VAL A 1 99 ? -2.167 17.220 2.545 1.00 94.12 99 VAL A C 1
ATOM 775 O O . VAL A 1 99 ? -1.004 17.558 2.348 1.00 94.12 99 VAL A O 1
ATOM 778 N N . ALA A 1 100 ? -2.770 16.292 1.800 1.00 94.44 100 ALA A N 1
ATOM 779 C CA . ALA A 1 100 ? -2.116 15.549 0.732 1.00 94.44 100 ALA A CA 1
ATOM 780 C C . ALA A 1 100 ? -2.984 15.476 -0.530 1.00 94.44 100 ALA A C 1
ATOM 782 O O . ALA A 1 100 ? -4.211 15.405 -0.476 1.00 94.44 100 ALA A O 1
ATOM 783 N N . THR A 1 101 ? -2.325 15.436 -1.689 1.00 94.62 101 THR A N 1
ATOM 784 C CA . THR A 1 101 ? -2.997 15.207 -2.974 1.00 94.62 101 THR A CA 1
ATOM 785 C C . THR A 1 101 ? -3.160 13.710 -3.201 1.00 94.62 101 THR A C 1
ATOM 787 O O . THR A 1 101 ? -2.165 13.004 -3.365 1.00 94.62 101 THR A O 1
ATOM 790 N N . LEU A 1 102 ? -4.403 13.224 -3.226 1.00 93.56 102 LEU A N 1
ATOM 791 C CA . LEU A 1 102 ? -4.712 11.823 -3.519 1.00 93.56 102 LEU A CA 1
ATOM 792 C C . LEU A 1 102 ? -4.663 11.570 -5.030 1.00 93.56 102 LEU A C 1
ATOM 794 O O . LEU A 1 102 ? -5.297 12.279 -5.808 1.00 93.56 102 LEU A O 1
ATOM 798 N N . VAL A 1 103 ? -3.960 10.512 -5.427 1.00 91.81 103 VAL A N 1
ATOM 799 C CA . VAL A 1 103 ? -3.923 9.995 -6.807 1.00 91.81 103 VAL A CA 1
ATOM 800 C C . VAL A 1 103 ? -4.737 8.718 -6.981 1.00 91.81 103 VAL A C 1
ATOM 802 O O . VAL A 1 103 ? -5.194 8.436 -8.084 1.00 91.81 103 VAL A O 1
ATOM 805 N N . ALA A 1 104 ? -4.959 7.962 -5.904 1.00 89.69 104 ALA A N 1
ATOM 806 C CA . ALA A 1 104 ? -5.895 6.842 -5.891 1.00 89.69 104 ALA A CA 1
ATOM 807 C C . ALA A 1 104 ? -6.507 6.659 -4.497 1.00 89.69 104 ALA A C 1
ATOM 809 O O . ALA A 1 104 ? -5.861 6.933 -3.482 1.00 89.69 104 ALA A O 1
ATOM 810 N N . LEU A 1 105 ? -7.749 6.175 -4.463 1.00 88.50 105 LEU A N 1
ATOM 811 C CA . LEU A 1 105 ? -8.484 5.849 -3.246 1.00 88.50 105 LEU A CA 1
ATOM 812 C C . LEU A 1 105 ? -9.267 4.557 -3.463 1.00 88.50 105 LEU A C 1
ATOM 814 O O . LEU A 1 105 ? -10.260 4.545 -4.187 1.00 88.50 105 LEU A O 1
ATOM 818 N N . ASP A 1 106 ? -8.860 3.517 -2.749 1.00 82.69 106 ASP A N 1
ATOM 819 C CA . ASP A 1 106 ? -9.622 2.290 -2.603 1.00 82.69 106 ASP A CA 1
ATOM 820 C C . ASP A 1 106 ? -10.216 2.239 -1.190 1.00 82.69 106 ASP A C 1
ATOM 822 O O . ASP A 1 106 ? -9.563 1.847 -0.216 1.00 82.69 106 ASP A O 1
ATOM 826 N N . ASN A 1 107 ? -11.472 2.664 -1.065 1.00 80.06 107 ASN A N 1
ATOM 827 C CA . ASN A 1 107 ? -12.195 2.648 0.204 1.00 80.06 107 ASN A CA 1
ATOM 828 C C . ASN A 1 107 ? -12.987 1.340 0.357 1.00 80.06 107 ASN A C 1
ATOM 830 O O . ASN A 1 107 ? -14.202 1.296 0.136 1.00 80.06 107 ASN A O 1
ATOM 834 N N . TYR A 1 108 ? -12.296 0.263 0.742 1.00 76.06 108 TYR A N 1
ATOM 835 C CA . TYR A 1 108 ? -12.948 -1.032 0.942 1.00 76.06 108 TYR A CA 1
ATOM 836 C C . TYR A 1 108 ? -13.793 -1.088 2.225 1.00 76.06 108 TYR A C 1
ATOM 838 O O . TYR A 1 108 ? -14.539 -2.045 2.414 1.00 76.06 108 TYR A O 1
ATOM 846 N N . ALA A 1 109 ? -13.739 -0.068 3.090 1.00 59.97 109 ALA A N 1
ATOM 847 C CA . ALA A 1 109 ? -14.649 0.038 4.234 1.00 59.97 109 ALA A CA 1
ATOM 848 C C . ALA A 1 109 ? -16.108 0.229 3.784 1.00 59.97 109 ALA A C 1
ATOM 850 O O . ALA A 1 109 ? -17.023 -0.269 4.434 1.00 59.97 109 ALA A O 1
ATOM 851 N N . ILE A 1 110 ? -16.315 0.910 2.650 1.00 61.88 110 ILE A N 1
ATOM 852 C CA . ILE A 1 110 ? -17.636 1.098 2.031 1.00 61.88 110 ILE A CA 1
ATOM 853 C C . ILE A 1 110 ? -17.948 -0.052 1.067 1.00 61.88 110 ILE A C 1
ATOM 855 O O . ILE A 1 110 ? -19.072 -0.547 1.041 1.00 61.88 110 ILE A O 1
ATOM 859 N N . ASN A 1 111 ? -16.946 -0.500 0.303 1.00 63.28 111 ASN A N 1
ATOM 860 C CA . ASN A 1 111 ? -17.083 -1.567 -0.687 1.00 63.28 111 ASN A CA 1
ATOM 861 C C . ASN A 1 111 ? -16.101 -2.710 -0.389 1.00 63.28 111 ASN A C 1
ATOM 863 O O . ASN A 1 111 ? -15.029 -2.746 -0.998 1.00 63.28 111 ASN A O 1
ATOM 867 N N . PRO A 1 112 ? -16.418 -3.636 0.535 1.00 66.31 112 PRO A N 1
ATOM 868 C CA . PRO A 1 112 ? -15.527 -4.744 0.854 1.00 66.31 112 PRO A CA 1
ATOM 869 C C . PRO A 1 112 ? -15.153 -5.543 -0.393 1.00 66.31 112 PRO A C 1
ATOM 871 O O . PRO A 1 112 ? -15.975 -5.753 -1.287 1.00 66.31 112 PRO A O 1
ATOM 874 N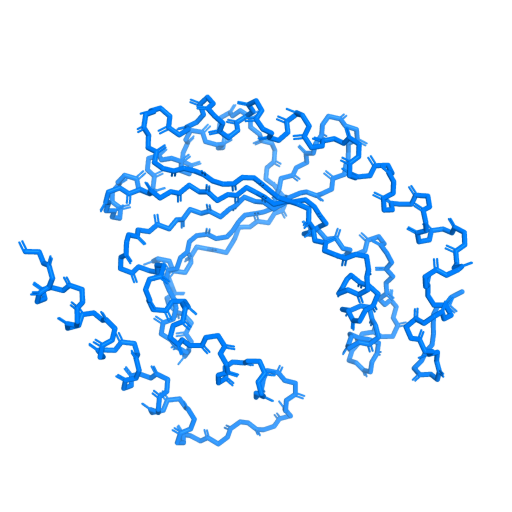 N . THR A 1 113 ? -13.910 -6.018 -0.456 1.00 72.88 113 THR A N 1
ATOM 875 C CA . THR A 1 113 ? -13.498 -6.887 -1.564 1.00 72.88 113 THR A CA 1
ATOM 876 C C . THR A 1 113 ? -14.282 -8.199 -1.530 1.00 72.88 113 THR A C 1
ATOM 878 O O . THR A 1 113 ? -14.750 -8.629 -0.475 1.00 72.88 113 THR A O 1
ATOM 881 N N . ALA A 1 114 ? -14.338 -8.911 -2.659 1.00 71.94 114 ALA A N 1
ATOM 882 C CA . ALA A 1 114 ? -14.868 -10.280 -2.700 1.00 71.94 114 ALA A CA 1
ATOM 883 C C . ALA A 1 114 ? -14.152 -11.238 -1.717 1.00 71.94 114 ALA A C 1
ATOM 885 O O . ALA A 1 114 ? -14.701 -12.271 -1.345 1.00 71.94 114 ALA A O 1
ATOM 886 N N . TRP A 1 115 ? -12.948 -10.871 -1.262 1.00 76.06 115 TRP A N 1
ATOM 887 C CA . TRP A 1 115 ? -12.150 -11.585 -0.262 1.00 76.06 115 TRP A CA 1
ATOM 888 C C . TRP A 1 115 ? -12.529 -11.236 1.188 1.00 76.06 115 TRP A C 1
ATOM 890 O O . TRP A 1 115 ? -12.018 -11.853 2.114 1.00 76.06 115 TRP A O 1
ATOM 900 N N . GLY A 1 116 ? -13.397 -10.242 1.407 1.00 69.38 116 GLY A N 1
ATOM 901 C CA . GLY A 1 116 ? -13.838 -9.794 2.732 1.00 69.38 116 GLY A CA 1
ATOM 902 C C . GLY A 1 116 ? -12.948 -8.735 3.396 1.00 69.38 116 GLY A C 1
ATOM 903 O O . GLY A 1 116 ? -13.173 -8.410 4.562 1.00 69.38 116 GLY A O 1
ATOM 904 N N . TYR A 1 117 ? -11.957 -8.190 2.677 1.00 74.75 117 TYR A N 1
ATOM 905 C CA . TYR A 1 117 ? -11.099 -7.096 3.155 1.00 74.75 117 TYR A CA 1
ATOM 906 C C . TYR A 1 117 ? -11.811 -5.744 3.046 1.00 74.75 117 TYR A C 1
ATOM 908 O O . TYR A 1 117 ? -12.384 -5.440 2.002 1.00 74.75 117 TYR A O 1
ATOM 916 N N . ASN A 1 118 ? -11.722 -4.934 4.102 1.00 76.69 118 ASN A N 1
ATOM 917 C CA . ASN A 1 118 ? -12.465 -3.683 4.260 1.00 76.69 118 ASN A CA 1
ATOM 918 C C . ASN A 1 118 ? -11.618 -2.492 4.768 1.00 76.69 118 ASN A C 1
ATOM 920 O O . ASN A 1 118 ? -12.146 -1.588 5.406 1.00 76.69 118 ASN A O 1
ATOM 924 N N . GLY A 1 119 ? -10.303 -2.482 4.516 1.00 82.31 119 GLY A N 1
ATOM 925 C CA . GLY A 1 119 ? -9.433 -1.345 4.864 1.00 82.31 119 GLY A CA 1
ATOM 926 C C . GLY A 1 119 ? -9.503 -0.184 3.861 1.00 82.31 119 GLY A C 1
ATOM 927 O O . GLY A 1 119 ? -10.032 -0.332 2.758 1.00 82.31 119 GLY A O 1
ATOM 928 N N . ILE A 1 120 ? -8.926 0.965 4.216 1.00 91.06 120 ILE A N 1
ATOM 929 C CA . ILE A 1 120 ? -8.776 2.111 3.306 1.00 91.06 120 ILE A CA 1
ATOM 930 C C . ILE A 1 120 ? -7.336 2.126 2.798 1.00 91.06 120 ILE A C 1
ATOM 932 O O . ILE A 1 120 ? -6.404 2.276 3.588 1.00 91.06 120 ILE A O 1
ATOM 936 N N . ASN A 1 121 ? -7.149 2.003 1.485 1.00 93.19 121 ASN A N 1
ATOM 937 C CA . ASN A 1 121 ? -5.843 2.166 0.853 1.00 93.19 121 ASN A CA 1
ATOM 938 C C . ASN A 1 121 ? -5.863 3.421 -0.016 1.00 93.19 121 ASN A C 1
ATOM 940 O O . ASN A 1 121 ? -6.774 3.621 -0.818 1.00 93.19 121 ASN A O 1
ATOM 944 N N . THR A 1 122 ? -4.846 4.258 0.130 1.00 94.81 122 THR A N 1
ATOM 945 C CA . THR A 1 122 ? -4.698 5.476 -0.661 1.00 94.81 122 THR A CA 1
ATOM 946 C C . THR A 1 122 ? -3.300 5.565 -1.236 1.00 94.81 122 THR A C 1
ATOM 948 O O . THR A 1 122 ? -2.328 5.097 -0.637 1.00 94.81 122 THR A O 1
ATOM 951 N N . ASN A 1 123 ? -3.206 6.215 -2.385 1.00 96.06 123 ASN A N 1
ATOM 952 C CA . ASN A 1 123 ? -1.949 6.670 -2.937 1.00 96.06 123 ASN A CA 1
ATOM 953 C C . ASN A 1 123 ? -1.973 8.195 -2.956 1.00 96.06 123 ASN A C 1
ATOM 955 O O . ASN A 1 123 ? -2.949 8.792 -3.419 1.00 96.06 123 ASN A O 1
ATOM 959 N N . ILE A 1 124 ? -0.904 8.813 -2.467 1.00 96.81 124 ILE A N 1
ATOM 960 C CA . ILE A 1 124 ? -0.731 10.267 -2.446 1.00 96.81 124 ILE A CA 1
ATOM 961 C C . ILE A 1 124 ? 0.523 10.666 -3.220 1.00 96.81 124 ILE A C 1
ATOM 963 O O . ILE A 1 124 ? 1.431 9.850 -3.399 1.00 96.81 124 ILE A O 1
ATOM 967 N N . LEU A 1 125 ? 0.579 11.923 -3.656 1.00 96.19 125 LEU A N 1
ATOM 968 C CA . LEU A 1 125 ? 1.802 12.516 -4.189 1.00 96.19 125 LEU A CA 1
ATOM 969 C C . LEU A 1 125 ? 2.672 13.062 -3.060 1.00 96.19 125 LEU A C 1
ATOM 971 O O . LEU A 1 125 ? 2.204 13.822 -2.210 1.00 96.19 125 LEU A O 1
ATOM 975 N N . SER A 1 126 ? 3.945 12.690 -3.083 1.00 94.38 126 SER A N 1
ATOM 976 C CA . SER A 1 126 ? 4.987 13.333 -2.298 1.00 94.38 126 SER A CA 1
ATOM 977 C C . SER A 1 126 ? 5.323 14.722 -2.869 1.00 94.38 126 SER A C 1
ATOM 979 O O . SER A 1 126 ? 4.965 15.023 -4.014 1.00 94.38 126 SER A O 1
ATOM 981 N N . PRO A 1 127 ? 6.050 15.577 -2.124 1.00 92.75 127 PRO A N 1
ATOM 982 C CA . PRO A 1 127 ? 6.477 16.888 -2.613 1.00 92.75 127 PRO A CA 1
ATOM 983 C C . PRO A 1 127 ? 7.323 16.824 -3.890 1.00 92.75 127 PRO A C 1
ATOM 985 O O . PRO A 1 127 ? 7.289 17.756 -4.689 1.00 92.75 127 PRO A O 1
ATOM 988 N N . ASN A 1 128 ? 8.045 15.719 -4.112 1.00 93.81 128 ASN A N 1
ATOM 989 C CA . ASN A 1 128 ? 8.838 15.501 -5.324 1.00 93.81 128 ASN A CA 1
ATOM 990 C C . ASN A 1 128 ? 8.041 14.836 -6.462 1.00 93.81 128 ASN A C 1
ATOM 992 O O . ASN A 1 128 ? 8.612 14.467 -7.485 1.00 93.81 128 ASN A O 1
ATOM 996 N N . GLY A 1 129 ? 6.722 14.679 -6.305 1.00 93.69 129 GLY A N 1
ATOM 997 C CA . GLY A 1 129 ? 5.834 14.130 -7.331 1.00 93.69 129 GLY A CA 1
ATOM 998 C C . GLY A 1 129 ? 5.836 12.604 -7.422 1.00 93.69 129 GLY A C 1
ATOM 999 O O . GLY A 1 129 ? 5.269 12.048 -8.364 1.00 93.69 129 GLY A O 1
ATOM 1000 N N . HIS A 1 130 ? 6.438 11.901 -6.462 1.00 95.31 130 HIS A N 1
ATOM 1001 C CA . HIS A 1 130 ? 6.375 10.447 -6.413 1.00 95.31 130 HIS A CA 1
ATOM 1002 C C . HIS A 1 130 ? 5.093 9.966 -5.747 1.00 95.31 130 HIS A C 1
ATOM 1004 O O . HIS A 1 130 ? 4.546 10.597 -4.849 1.00 95.31 130 HIS A O 1
ATOM 1010 N N . THR A 1 131 ? 4.609 8.808 -6.183 1.00 95.88 131 THR A N 1
ATOM 1011 C CA . THR A 1 131 ? 3.453 8.174 -5.555 1.00 95.88 131 THR A CA 1
ATOM 1012 C C . THR A 1 131 ? 3.891 7.342 -4.353 1.00 95.88 131 THR A C 1
ATOM 1014 O O . THR A 1 131 ? 4.767 6.487 -4.484 1.00 95.88 131 THR A O 1
ATOM 1017 N N . VAL A 1 132 ? 3.243 7.552 -3.208 1.00 96.50 132 VAL A N 1
ATOM 1018 C CA . VAL A 1 132 ? 3.479 6.802 -1.964 1.00 96.50 132 VAL A CA 1
ATOM 1019 C C . VAL A 1 132 ? 2.161 6.290 -1.386 1.00 96.50 132 VAL A C 1
ATOM 1021 O O . VAL A 1 132 ? 1.105 6.875 -1.629 1.00 96.50 132 VAL A O 1
ATOM 1024 N N . GLU A 1 133 ? 2.199 5.186 -0.640 1.00 97.62 133 GLU A N 1
ATOM 1025 C CA . GLU A 1 133 ? 0.989 4.529 -0.127 1.00 97.62 133 GLU A CA 1
ATOM 1026 C C . GLU A 1 133 ? 0.686 4.955 1.320 1.00 97.62 133 GLU A C 1
ATOM 1028 O O . GLU A 1 133 ? 1.563 4.919 2.184 1.00 97.62 133 GLU A O 1
ATOM 1033 N N . VAL A 1 134 ? -0.573 5.280 1.617 1.00 97.31 134 VAL A N 1
ATOM 1034 C CA . VAL A 1 134 ? -1.079 5.435 2.988 1.00 97.31 134 VAL A CA 1
ATOM 1035 C C . VAL A 1 134 ? -2.272 4.511 3.186 1.00 97.31 134 VAL A C 1
ATOM 1037 O O . VAL A 1 134 ? -3.262 4.592 2.458 1.00 97.31 134 VAL A O 1
ATOM 1040 N N . GLN A 1 135 ? -2.176 3.626 4.176 1.00 96.19 135 GLN A N 1
ATOM 1041 C CA . GLN A 1 135 ? -3.235 2.699 4.556 1.00 96.19 135 GLN A CA 1
ATOM 1042 C C . GLN A 1 135 ? -3.803 3.067 5.927 1.00 96.19 135 GLN A C 1
ATOM 1044 O O . GLN A 1 135 ? -3.052 3.293 6.876 1.00 96.19 135 GLN A O 1
ATOM 1049 N N . ILE A 1 136 ? -5.124 3.066 6.049 1.00 95.94 136 ILE A N 1
ATOM 1050 C CA . ILE A 1 136 ? -5.820 3.269 7.319 1.00 95.94 136 ILE A CA 1
ATOM 1051 C C . ILE A 1 136 ? -6.605 1.994 7.614 1.00 95.94 136 ILE A C 1
ATOM 1053 O O . ILE A 1 136 ? -7.412 1.533 6.801 1.00 95.94 136 ILE A O 1
ATOM 1057 N N . HIS A 1 137 ? -6.324 1.406 8.772 1.00 94.38 137 HIS A N 1
ATOM 1058 C CA . HIS A 1 137 ? -6.924 0.161 9.243 1.00 94.38 137 HIS A CA 1
ATOM 1059 C C . HIS A 1 137 ? -7.578 0.370 10.595 1.00 94.38 137 HIS A C 1
ATOM 1061 O O . HIS A 1 137 ? -7.136 1.215 11.356 1.00 94.38 137 HIS A O 1
ATOM 1067 N N . THR A 1 138 ? -8.554 -0.459 10.936 1.00 93.62 138 THR A N 1
ATOM 1068 C CA . THR A 1 138 ? -8.931 -0.697 12.335 1.00 93.62 138 THR A CA 1
ATOM 1069 C C . THR A 1 138 ? -8.221 -1.962 12.836 1.00 93.62 138 THR A C 1
ATOM 1071 O O . THR A 1 138 ? -7.703 -2.733 12.014 1.00 93.62 138 THR A O 1
ATOM 1074 N N . PRO A 1 139 ? -8.205 -2.256 14.151 1.00 93.88 139 PRO A N 1
ATOM 1075 C CA . PRO A 1 139 ? -7.725 -3.543 14.651 1.00 93.88 139 PRO A CA 1
ATOM 1076 C C . PRO A 1 139 ? -8.395 -4.730 13.948 1.00 93.88 139 PRO A C 1
ATOM 1078 O O . PRO A 1 139 ? -7.731 -5.708 13.601 1.00 93.88 139 PRO A O 1
ATOM 1081 N N . GLU A 1 140 ? -9.696 -4.613 13.661 1.00 91.75 140 GLU A N 1
ATOM 1082 C CA . GLU A 1 140 ? -10.457 -5.623 12.928 1.00 91.75 140 GLU A CA 1
ATOM 1083 C C . GLU A 1 140 ? -9.956 -5.782 11.489 1.00 91.75 140 GLU A C 1
ATOM 1085 O O . GLU A 1 140 ? -9.600 -6.893 11.085 1.00 91.75 140 GLU A O 1
ATOM 1090 N N . THR A 1 141 ? -9.878 -4.694 10.712 1.00 91.06 141 THR A N 1
ATOM 1091 C CA . THR A 1 141 ? -9.464 -4.787 9.300 1.00 91.06 141 THR A CA 1
ATOM 1092 C C . THR A 1 141 ? -8.025 -5.281 9.182 1.00 91.06 141 THR A C 1
ATOM 1094 O O . THR A 1 141 ? -7.697 -6.034 8.263 1.00 91.06 141 THR A O 1
ATOM 1097 N N . ARG A 1 142 ? -7.166 -4.918 10.144 1.00 92.75 142 ARG A N 1
ATOM 1098 C CA . ARG A 1 142 ? -5.781 -5.384 10.222 1.00 92.75 142 ARG A CA 1
ATOM 1099 C C . ARG A 1 142 ? -5.695 -6.878 10.522 1.00 92.75 142 ARG A C 1
ATOM 1101 O O . ARG A 1 142 ? -4.890 -7.573 9.897 1.00 92.75 142 ARG A O 1
ATOM 1108 N N . ALA A 1 143 ? -6.516 -7.382 11.443 1.00 92.56 143 ALA A N 1
ATOM 1109 C CA . ALA A 1 143 ? -6.590 -8.807 11.755 1.00 92.56 143 ALA A CA 1
ATOM 1110 C C . ALA A 1 143 ? -7.062 -9.617 10.539 1.00 92.56 143 ALA A C 1
ATOM 1112 O O . ALA A 1 143 ? -6.418 -10.600 10.164 1.00 92.56 143 ALA A O 1
ATOM 1113 N N . VAL A 1 144 ? -8.119 -9.151 9.867 1.00 91.75 144 VAL A N 1
ATOM 1114 C CA . VAL A 1 144 ? -8.635 -9.761 8.633 1.00 91.75 144 VAL A CA 1
ATOM 1115 C C . VAL A 1 144 ? -7.574 -9.735 7.528 1.00 91.75 144 VAL A C 1
ATOM 1117 O O . VAL A 1 144 ? -7.287 -10.772 6.938 1.00 91.75 144 VAL A O 1
ATOM 1120 N N . GLN A 1 145 ? -6.910 -8.598 7.289 1.00 91.00 145 GLN A N 1
ATOM 1121 C CA . GLN A 1 145 ? -5.823 -8.493 6.306 1.00 91.00 145 GLN A CA 1
ATOM 1122 C C . GLN A 1 145 ? -4.731 -9.539 6.554 1.00 91.00 145 GLN A C 1
ATOM 1124 O O . GLN A 1 145 ? -4.283 -10.192 5.613 1.00 91.00 145 GLN A O 1
ATOM 1129 N N . LYS A 1 146 ? -4.305 -9.703 7.813 1.00 92.38 146 LYS A N 1
ATOM 1130 C CA . LYS A 1 146 ? -3.259 -10.658 8.195 1.00 92.38 146 LYS A CA 1
ATOM 1131 C C . LYS A 1 146 ? -3.691 -12.106 7.953 1.00 92.38 146 LYS A C 1
ATOM 1133 O O . LYS A 1 146 ? -2.886 -12.884 7.452 1.00 92.38 146 LYS A O 1
ATOM 1138 N N . ALA A 1 147 ? -4.938 -12.448 8.277 1.00 92.94 147 ALA A N 1
ATOM 1139 C CA . ALA A 1 147 ? -5.485 -13.787 8.063 1.00 92.94 147 ALA A CA 1
ATOM 1140 C C . ALA A 1 147 ? -5.630 -14.126 6.569 1.00 92.94 147 ALA A C 1
ATOM 1142 O O . ALA A 1 147 ? -5.322 -15.238 6.153 1.00 92.94 147 ALA A O 1
ATOM 1143 N N . LEU A 1 148 ? -6.045 -13.153 5.753 1.00 91.62 148 LEU A N 1
ATOM 1144 C CA . LEU A 1 148 ? -6.284 -13.344 4.321 1.00 91.62 148 LEU A CA 1
ATOM 1145 C C . LEU A 1 148 ? -5.015 -13.309 3.465 1.00 91.62 148 LEU A C 1
ATOM 1147 O O . LEU A 1 148 ? -5.018 -13.831 2.352 1.00 91.62 148 LEU A O 1
ATOM 1151 N N . HIS A 1 149 ? -3.941 -12.667 3.938 1.00 90.69 149 HIS A N 1
ATOM 1152 C CA . HIS A 1 149 ? -2.763 -12.385 3.115 1.00 90.69 149 HIS A CA 1
ATOM 1153 C C . HIS A 1 149 ? -2.137 -13.616 2.430 1.00 90.69 149 HIS A C 1
ATOM 1155 O O . HIS A 1 149 ? -1.776 -13.487 1.253 1.00 90.69 149 HIS A O 1
ATOM 1161 N N . PRO A 1 150 ? -2.012 -14.789 3.090 1.00 93.81 150 PRO A N 1
ATOM 1162 C CA . PRO A 1 150 ? -1.479 -15.990 2.449 1.00 93.81 150 PRO A CA 1
ATOM 1163 C C . PRO A 1 150 ? -2.364 -16.471 1.293 1.00 93.81 150 PRO A C 1
ATOM 1165 O O . PRO A 1 150 ? -1.880 -16.563 0.166 1.00 93.81 150 PRO A O 1
ATOM 1168 N N . LEU A 1 151 ? -3.665 -16.660 1.547 1.00 93.25 151 LEU A N 1
ATOM 1169 C CA . LEU A 1 151 ? -4.633 -17.129 0.550 1.00 93.25 151 LEU A CA 1
ATOM 1170 C C . LEU A 1 151 ? -4.735 -16.153 -0.631 1.00 93.25 151 LEU A C 1
ATOM 1172 O O . LEU A 1 151 ? -4.673 -16.548 -1.789 1.00 93.25 151 LEU A O 1
ATOM 1176 N N . TYR A 1 152 ? -4.799 -14.848 -0.358 1.00 90.75 152 TYR A N 1
ATOM 1177 C CA . TYR A 1 152 ? -4.774 -13.840 -1.417 1.00 90.75 152 TYR A CA 1
ATOM 1178 C C . TYR A 1 152 ? -3.489 -13.919 -2.255 1.00 90.75 152 TYR A C 1
ATOM 1180 O O . TYR A 1 152 ? -3.533 -13.796 -3.474 1.00 90.75 152 TYR A O 1
ATOM 1188 N N . THR A 1 153 ? -2.326 -14.107 -1.628 1.00 91.00 153 THR A N 1
ATOM 1189 C CA . THR A 1 153 ? -1.045 -14.142 -2.351 1.00 91.00 153 THR A CA 1
ATOM 1190 C C . THR A 1 153 ? -0.934 -15.343 -3.281 1.00 91.00 153 THR A C 1
ATOM 1192 O O . THR A 1 153 ? -0.367 -15.188 -4.364 1.00 91.00 153 THR A O 1
ATOM 1195 N N . GLU A 1 154 ? -1.490 -16.482 -2.872 1.00 92.31 154 GLU A N 1
ATOM 1196 C CA . GLU A 1 154 ? -1.569 -17.709 -3.664 1.00 92.31 154 GLU A CA 1
ATOM 1197 C C . GLU A 1 154 ? -2.451 -17.522 -4.905 1.00 92.31 154 GLU A C 1
ATOM 1199 O O . GLU A 1 154 ? -2.013 -17.800 -6.015 1.00 92.31 154 GLU A O 1
ATOM 1204 N N . TRP A 1 155 ? -3.645 -16.947 -4.741 1.00 91.69 155 TRP A N 1
ATOM 1205 C CA . TRP A 1 155 ? -4.676 -16.968 -5.787 1.00 91.69 155 TRP A CA 1
ATOM 1206 C C . TRP A 1 155 ? -4.790 -15.689 -6.633 1.00 91.69 155 TRP A C 1
ATOM 1208 O O . TRP A 1 155 ? -5.412 -15.703 -7.690 1.00 91.69 155 TRP A O 1
ATOM 1218 N N . ARG A 1 156 ? -4.193 -14.558 -6.226 1.00 86.25 156 ARG A N 1
ATOM 1219 C CA . ARG A 1 156 ? -4.385 -13.240 -6.888 1.00 86.25 156 ARG A CA 1
ATOM 1220 C C . ARG A 1 156 ? -3.933 -13.130 -8.350 1.00 86.25 156 ARG A C 1
ATOM 1222 O O . ARG A 1 156 ? -4.173 -12.089 -8.958 1.00 86.25 156 ARG A O 1
ATOM 1229 N N . ASN A 1 157 ? -3.187 -14.104 -8.864 1.00 83.56 157 ASN A N 1
ATOM 1230 C CA . ASN A 1 157 ? -2.707 -14.098 -10.249 1.00 83.56 157 ASN A CA 1
ATOM 1231 C C . ASN A 1 157 ? -3.414 -15.147 -11.119 1.00 83.56 157 ASN A C 1
ATOM 1233 O O . ASN A 1 157 ? -3.136 -15.204 -12.314 1.00 83.56 157 ASN A O 1
ATOM 1237 N N . GLU A 1 158 ? -4.289 -15.966 -10.535 1.00 86.31 158 GLU A N 1
ATOM 1238 C CA . GLU A 1 158 ? -5.022 -16.982 -11.279 1.00 86.31 158 GLU A CA 1
ATOM 1239 C C . GLU A 1 158 ? -6.080 -16.328 -12.169 1.00 86.31 158 GLU A C 1
ATOM 1241 O O . GLU A 1 158 ? -6.756 -15.377 -11.768 1.00 86.31 158 GLU A O 1
ATOM 1246 N N . VAL A 1 159 ? -6.215 -16.840 -13.395 1.00 82.81 159 VAL A N 1
ATOM 1247 C CA . VAL A 1 159 ? -7.221 -16.364 -14.361 1.00 82.81 159 VAL A CA 1
ATOM 1248 C C . VAL A 1 159 ? -8.630 -16.680 -13.863 1.00 82.81 159 VAL A C 1
ATOM 1250 O O . VAL A 1 159 ? -9.549 -15.880 -14.031 1.00 82.81 159 VAL A O 1
ATOM 1253 N N . GLU A 1 160 ? -8.783 -17.834 -13.219 1.00 88.25 160 GLU A N 1
ATOM 1254 C CA . GLU A 1 160 ? -10.027 -18.289 -12.624 1.00 88.25 160 GLU A CA 1
ATOM 1255 C C . GLU A 1 160 ? -9.767 -18.694 -11.175 1.00 88.25 160 GLU A C 1
ATOM 1257 O O . GLU A 1 160 ? -8.975 -19.592 -10.892 1.00 88.25 160 GLU A O 1
ATOM 1262 N N . VAL A 1 161 ? -10.434 -18.008 -10.248 1.00 89.06 161 VAL A N 1
ATOM 1263 C CA . VAL A 1 161 ? -10.360 -18.308 -8.817 1.00 89.06 161 VAL A CA 1
ATOM 1264 C C . VAL A 1 161 ? -11.591 -19.137 -8.442 1.00 89.06 161 VAL A C 1
ATOM 1266 O O . VAL A 1 161 ? -12.713 -18.639 -8.583 1.00 89.06 161 VAL A O 1
ATOM 1269 N N . PRO A 1 162 ? -11.427 -20.380 -7.956 1.00 93.25 162 PRO A N 1
ATOM 1270 C CA . PRO A 1 162 ? -12.553 -21.220 -7.566 1.00 93.25 162 PRO A CA 1
ATOM 1271 C C . PRO A 1 162 ? -13.414 -20.583 -6.468 1.00 93.25 162 PRO A C 1
ATOM 1273 O O . PRO A 1 162 ? -12.899 -19.958 -5.542 1.00 93.25 162 PRO A O 1
ATOM 1276 N N . LEU A 1 163 ? -14.731 -20.819 -6.505 1.00 90.88 163 LEU A N 1
ATOM 1277 C CA . LEU A 1 163 ? -15.674 -20.267 -5.518 1.00 90.88 163 LEU A CA 1
ATOM 1278 C C . LEU A 1 163 ? -15.312 -20.603 -4.062 1.00 90.88 163 LEU A C 1
ATOM 1280 O O . LEU A 1 163 ? -15.463 -19.751 -3.184 1.00 90.88 163 LEU A O 1
ATOM 1284 N N . TRP A 1 164 ? -14.778 -21.804 -3.817 1.00 93.38 164 TRP A N 1
ATOM 1285 C CA . TRP A 1 164 ? -14.376 -22.241 -2.478 1.00 93.38 164 TRP A CA 1
ATOM 1286 C C . TRP A 1 164 ? -13.281 -21.351 -1.874 1.00 93.38 164 TRP A C 1
ATOM 1288 O O . TRP A 1 164 ? -13.225 -21.196 -0.659 1.00 93.38 164 TRP A O 1
ATOM 1298 N N . VAL A 1 165 ? -12.447 -20.700 -2.695 1.00 92.75 165 VAL A N 1
ATOM 1299 C CA . VAL A 1 165 ? -11.414 -19.768 -2.217 1.00 92.75 165 VAL A CA 1
ATOM 1300 C C . VAL A 1 165 ? -12.064 -18.546 -1.568 1.00 92.75 165 VAL A C 1
ATOM 1302 O O . VAL A 1 165 ? -11.623 -18.083 -0.519 1.00 92.75 165 VAL A O 1
ATOM 1305 N N . PHE A 1 166 ? -13.157 -18.040 -2.144 1.00 90.94 166 PHE A N 1
ATOM 1306 C CA . PHE A 1 166 ? -13.910 -16.923 -1.568 1.00 90.94 166 PHE A CA 1
ATOM 1307 C C . PHE A 1 166 ? -14.731 -17.340 -0.341 1.00 90.94 166 PHE A C 1
ATOM 1309 O O . PHE A 1 166 ? -14.997 -16.526 0.543 1.00 90.94 166 PHE A O 1
ATOM 1316 N N . GLU A 1 167 ? -15.169 -18.596 -0.270 1.00 91.31 167 GLU A N 1
ATOM 1317 C CA . GLU A 1 167 ? -15.780 -19.163 0.939 1.00 91.31 167 GLU A CA 1
ATOM 1318 C C . GLU A 1 167 ? -14.758 -19.274 2.072 1.00 91.31 167 GLU A C 1
ATOM 1320 O O . GLU A 1 167 ? -15.032 -18.831 3.187 1.00 91.31 167 GLU A O 1
ATOM 1325 N N . GLU A 1 168 ? -13.556 -19.759 1.769 1.00 93.31 168 GLU A N 1
ATOM 1326 C CA . GLU A 1 168 ? -12.462 -19.859 2.731 1.00 93.31 168 GLU A CA 1
ATOM 1327 C C . GLU A 1 168 ? -11.981 -18.477 3.186 1.00 93.31 168 GLU A C 1
ATOM 1329 O O . GLU A 1 168 ? -11.798 -18.250 4.380 1.00 93.31 168 GLU A O 1
ATOM 1334 N N . ALA A 1 169 ? -11.873 -17.509 2.272 1.00 91.81 169 ALA A N 1
ATOM 1335 C CA . ALA A 1 169 ? -11.573 -16.122 2.618 1.00 91.81 169 ALA A CA 1
ATOM 1336 C C . ALA A 1 169 ? -12.610 -15.554 3.607 1.00 91.81 169 ALA A C 1
ATOM 1338 O O . ALA A 1 169 ? -12.251 -14.994 4.643 1.00 91.81 169 ALA A O 1
ATOM 1339 N N . ARG A 1 170 ? -13.908 -15.766 3.352 1.00 89.94 170 ARG A N 1
ATOM 1340 C CA . ARG A 1 170 ? -14.973 -15.358 4.285 1.00 89.94 170 ARG A CA 1
ATOM 1341 C C . ARG A 1 170 ? -14.834 -16.044 5.644 1.00 89.94 170 ARG A C 1
ATOM 1343 O O . ARG A 1 170 ? -14.905 -15.366 6.668 1.00 89.94 170 ARG A O 1
ATOM 1350 N N . ARG A 1 171 ? -14.562 -17.352 5.661 1.00 92.25 171 ARG A N 1
ATOM 1351 C CA . ARG A 1 171 ? -14.345 -18.123 6.894 1.00 9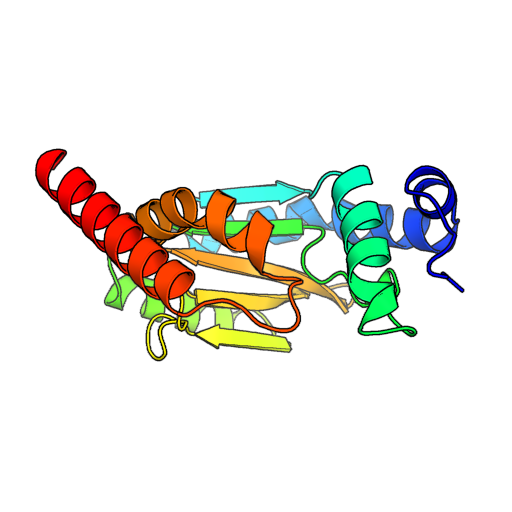2.25 171 ARG A CA 1
ATOM 1352 C C . ARG A 1 171 ? -13.178 -17.565 7.715 1.00 92.25 171 ARG A C 1
ATOM 1354 O O . ARG A 1 171 ? -13.342 -17.335 8.912 1.00 92.25 171 ARG A O 1
ATOM 1361 N N . LEU A 1 172 ? -12.035 -17.304 7.078 1.00 93.50 172 LEU A N 1
ATOM 1362 C CA . LEU A 1 172 ? -10.842 -16.734 7.713 1.00 93.50 172 LEU A CA 1
ATOM 1363 C C . LEU A 1 172 ? -11.090 -15.320 8.247 1.00 93.50 172 LEU A C 1
ATOM 1365 O O . LEU A 1 172 ? -10.641 -14.987 9.344 1.00 93.50 172 LEU A O 1
ATOM 1369 N N . ALA A 1 173 ? -1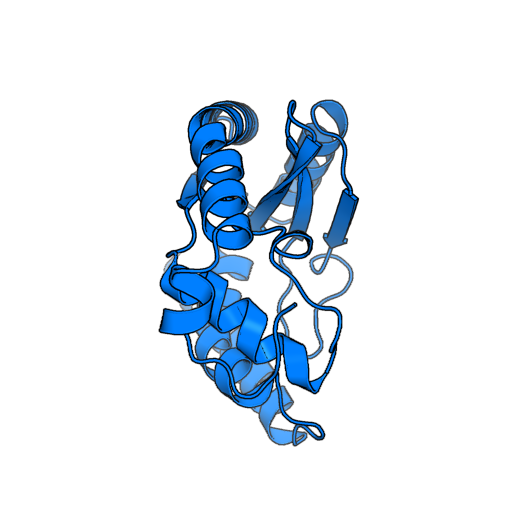1.821 -14.489 7.499 1.00 90.44 173 ALA A N 1
ATOM 1370 C CA . ALA A 1 173 ? -12.189 -13.151 7.946 1.00 90.44 173 ALA A CA 1
ATOM 1371 C C . ALA A 1 173 ? -13.081 -13.205 9.199 1.00 90.44 173 ALA A C 1
ATOM 1373 O O . ALA A 1 173 ? -12.824 -12.498 10.175 1.00 90.44 173 ALA A O 1
ATOM 1374 N N . ASP A 1 174 ? -14.090 -14.076 9.213 1.00 90.31 174 ASP A N 1
ATOM 1375 C CA . ASP A 1 174 ? -14.982 -14.239 10.363 1.00 90.31 174 ASP A CA 1
ATOM 1376 C C . ASP A 1 174 ? -14.269 -14.832 11.580 1.00 90.31 174 ASP A C 1
ATOM 1378 O O . ASP A 1 174 ? -14.527 -14.421 12.714 1.00 90.31 174 ASP A O 1
ATOM 1382 N N . GLU A 1 175 ? -13.344 -15.766 11.365 1.00 93.38 175 GLU A N 1
ATOM 1383 C CA . GLU A 1 175 ? -12.491 -16.313 12.420 1.00 93.38 175 GLU A CA 1
ATOM 1384 C C . GLU A 1 175 ? -11.587 -15.231 13.026 1.00 93.38 175 GLU A C 1
ATOM 1386 O O . GLU A 1 175 ? -11.533 -15.088 14.248 1.00 93.38 175 GLU A O 1
ATOM 1391 N N . ALA A 1 176 ? -10.958 -14.394 12.195 1.00 92.19 176 ALA A N 1
ATOM 1392 C CA . ALA A 1 176 ? -10.141 -13.275 12.660 1.00 92.19 176 ALA A CA 1
ATOM 1393 C C . ALA A 1 176 ? -10.950 -12.283 13.514 1.00 92.19 176 ALA A C 1
ATOM 1395 O O . ALA A 1 176 ? -10.492 -11.871 14.582 1.00 92.19 176 ALA A O 1
ATOM 1396 N N . ARG A 1 177 ? -12.179 -11.953 13.093 1.00 90.00 177 ARG A N 1
ATOM 1397 C CA . ARG A 1 177 ? -13.101 -11.092 13.858 1.00 90.00 177 ARG A CA 1
ATOM 1398 C C . ARG A 1 177 ? -13.480 -11.702 15.205 1.00 90.00 177 ARG A C 1
ATOM 1400 O O . ARG A 1 177 ? -13.505 -10.997 16.212 1.00 90.00 177 ARG A O 1
ATOM 1407 N N . LYS A 1 178 ? -13.786 -13.003 15.235 1.00 91.19 178 LYS A N 1
ATOM 1408 C CA . LYS A 1 178 ? -14.129 -13.722 16.473 1.00 91.19 178 LYS A CA 1
ATOM 1409 C C . LYS A 1 178 ? -12.956 -13.746 17.448 1.00 91.19 178 LYS A C 1
ATOM 1411 O O . LYS A 1 178 ? -13.145 -13.428 18.618 1.00 91.19 178 LYS A O 1
ATOM 1416 N N . ASN A 1 179 ? -11.757 -14.060 16.959 1.00 91.69 179 ASN A N 1
ATOM 1417 C CA . ASN A 1 179 ? -10.550 -14.122 17.781 1.00 91.69 179 ASN A CA 1
ATOM 1418 C C . ASN A 1 179 ? -10.193 -12.756 18.377 1.00 91.69 179 ASN A C 1
ATOM 1420 O O . ASN A 1 179 ? -9.800 -12.688 19.537 1.00 91.69 179 ASN A O 1
ATOM 1424 N N . LEU A 1 180 ? -10.382 -11.670 17.620 1.00 89.94 180 LEU A N 1
ATOM 1425 C CA . LEU A 1 180 ? -10.174 -10.315 18.130 1.00 89.94 180 LEU A CA 1
ATOM 1426 C C . LEU A 1 180 ? -11.144 -9.980 19.272 1.00 89.94 180 LEU A C 1
ATOM 1428 O O . LEU A 1 180 ? -10.705 -9.500 20.309 1.00 89.94 180 LEU A O 1
ATOM 1432 N N . LYS A 1 181 ? -12.440 -10.282 19.110 1.00 86.62 181 LYS A N 1
ATOM 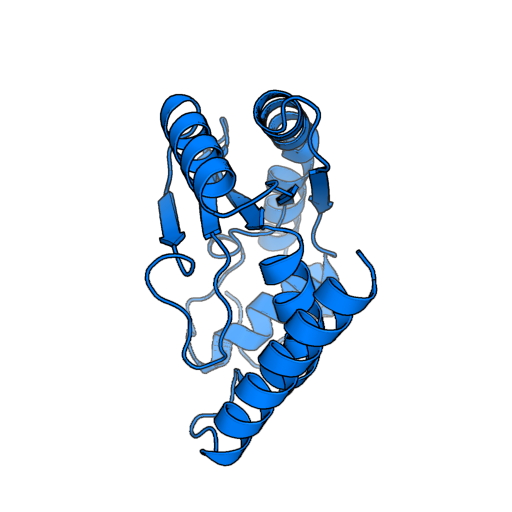1433 C CA . LYS A 1 181 ? -13.452 -10.050 20.157 1.00 86.62 181 LYS A CA 1
ATOM 1434 C C . LYS A 1 181 ? -13.204 -10.866 21.424 1.00 86.62 181 LYS A C 1
ATOM 1436 O O . LYS A 1 181 ? -13.550 -10.413 22.501 1.00 86.62 181 LYS A O 1
ATOM 1441 N N . ALA A 1 182 ? -12.643 -12.068 21.298 1.00 83.56 182 ALA A N 1
ATOM 1442 C CA . ALA A 1 182 ? -12.315 -12.916 22.445 1.00 83.56 182 ALA A CA 1
ATOM 1443 C C . ALA A 1 182 ? -11.057 -12.455 23.207 1.00 83.56 182 ALA A C 1
ATOM 1445 O O . ALA A 1 182 ? -10.826 -12.911 24.324 1.00 83.56 182 ALA A O 1
ATOM 1446 N N . ALA A 1 183 ? -10.233 -11.597 22.598 1.00 76.06 183 ALA A N 1
ATOM 1447 C CA . ALA A 1 183 ? -9.003 -11.062 23.182 1.00 76.06 183 ALA A CA 1
ATOM 1448 C C . ALA A 1 183 ? -9.180 -9.676 23.838 1.00 76.06 183 ALA A C 1
ATOM 1450 O O . ALA A 1 183 ? -8.205 -9.138 24.365 1.00 76.06 183 ALA A O 1
ATOM 1451 N N . GLN A 1 184 ? -10.386 -9.103 23.771 1.00 70.62 184 GLN A N 1
ATOM 1452 C CA . GLN A 1 184 ? -10.788 -7.821 24.365 1.00 70.62 184 GLN A CA 1
ATOM 1453 C C . GLN A 1 184 ? -11.613 -8.058 25.630 1.00 70.62 184 GLN A C 1
ATOM 1455 O O . GLN A 1 184 ? -11.433 -7.272 26.584 1.00 70.62 184 GLN A O 1
#

Organism: NCBI:txid2014873

Sequence (184 aa):
MYNSSMTIEDILHTPSFEAKYEAVTSELPFLLDLISGLADGREYKVGVKEKATAAQKILRKLPVKPDYTEENLGDLIRGNIIASDTEDAQYLLSQLQKVATLVALDNYAINPTAWGYNGINTNILSPNGHTVEVQIHTPETRAVQKALHPLYTEWRNEVEVPLWVFEEARRLADEARKNLKAAQ

InterPro domains:
  IPR043519 Nucleotidyltransferase superfamily [G3DSA:3.30.460.10] (16-138)
  IPR043519 Nucleotidyltransferase superfamily [SSF81301] (45-155)

Secondary structure (DSSP, 8-state):
---TT--HHHHHT-HHHHHHHHHHHTTHHHHHHHHHHHHTTS-EEEEEPPHHHHHHHHHHHTTT-TT--GGG-TTSEEEEEE-SSHHHHHHHHHHHHHHS-EEEEEETTTS--TT----EEEEEE-TTS-EEEEEEE-HHHHHHHHHHHHHHHHHTT-SS--HHHHHHHHHHHHHHHHHHHHT-